Protein AF-V9L2Z4-F1 (afdb_monomer)

Mean predicted aligned error: 22.72 Å

Radius of gyration: 44.28 Å; Cα contacts (8 Å, |Δi|>4): 47; chains: 1; bounding box: 104×61×135 Å

Secondary structure (DSSP, 8-state):
--------SHHHHHHHHHHTTT-HHHHHHHHHHHHHHHHHHHHHHHHHHHHHTTS-----HHHHHHHHHHHHHHHH-SSPPPHHHHHHHHHHHHHHHHHHIIIIIHHHHHHHHHTT-S---------------------------HHHHHHHHHHHHHHHHHHHHHHHHHHHHHHHHHHHHHHHHHHHHHHHHHHHHHHHHHHHHHHHHHHHHHHHHHHHHHHHHHHHHHHHHHHHHHHHHHHTT-----------------------------PPPP-

InterPro domains:
  IPR039719 F-box only protein 28 [PTHR13252] (17-265)

pLDDT: mean 72.34, std 22.62, range [30.89, 97.0]

Foldseek 3Di:
DDDDDDPPPPPVVVVVPVCVPPDPQVVQLVVLVVVLVVLVVVLCVLPVVCVVVVLDDDDLVVLVVLSVVLVVCSVVDSHDDHSCVSCVSNVVSSVVSSVCCVPPPVVVSVCVVPVPPPDDDDDDDDDDDDDDDDDDDDDDDDDDDVVVVVVVVVVVVVVVVVVVVVVVVVVVVVVVVVVVVVVVVVVVVVVVVVVVVVVVVVVVVVVVVVVVVVVVVVVVVVVVVVVVVVVVVVVVVVVVVVVVVDPDDDDDDDDDDDDDDDDDDDDDDDDDDDDDDDD

Solvent-accessible surface area (backbone atoms only — not comparable to full-atom values): 17592 Å² total; per-residue (Å²): 139,80,91,81,80,82,85,69,74,68,67,59,61,68,59,52,74,76,52,77,87,76,46,81,47,58,57,54,52,50,54,42,50,53,51,51,52,51,52,52,51,53,52,46,65,67,46,44,67,37,40,78,67,70,71,48,88,85,74,65,60,70,47,53,55,42,51,52,50,47,53,50,49,60,74,73,40,86,67,71,71,64,52,63,74,72,42,43,63,53,51,49,48,45,50,52,50,50,50,48,38,61,69,61,47,48,56,55,54,54,48,64,68,71,66,75,82,83,86,91,80,81,88,87,86,90,82,90,82,89,81,86,86,85,89,80,93,72,92,75,83,88,79,88,62,67,66,64,56,52,52,51,51,51,54,52,48,52,52,53,50,51,55,51,52,56,48,52,52,50,52,52,52,53,51,50,52,53,49,52,52,52,52,49,53,50,52,56,48,53,52,51,51,53,52,50,53,49,52,51,52,53,51,51,53,52,48,54,52,52,51,53,52,50,52,52,50,50,51,54,47,52,54,51,52,49,52,52,50,53,52,51,52,52,51,51,54,51,53,54,59,53,56,80,71,61,88,77,84,82,90,82,88,82,88,87,82,87,84,89,84,82,95,74,88,86,81,88,79,92,80,82,85,78,88,77,83,79,132

Sequence (279 aa):
GGAIEFSTKGVISSCSRESERRNPSLARHADILAAVETRLSLLNMTFMKYVDTNLCCFIPGKVIDEIYRVLRYVNSTRAPQRAHEVLQELRDISSMAMEYFDEKIVPILKKKLTGSDVSGRLLGTPPVPGPSTTLTAVQLFSKQTPARHELCKLQQQVKTQGLNVTTVRRELADFRVKFQEQQKQLQDQDQKILEQNQIIGEQNARLGELERKLSEHTLKHQQSQQKLKDLQELLERVIETEEDGQGASGSMAKRKKPPEEASALTDSPVCTKRLRSRK

Organism: Callorhinchus milii (NCBI:txid7868)

Structure (mmCIF, N/CA/C/O backbone):
data_AF-V9L2Z4-F1
#
_entry.id   AF-V9L2Z4-F1
#
loop_
_atom_site.group_PDB
_atom_site.id
_atom_site.type_symbol
_atom_site.label_atom_id
_atom_site.label_alt_id
_atom_site.label_comp_id
_atom_site.label_asym_id
_atom_site.label_entity_id
_atom_site.label_seq_id
_atom_site.pdbx_PDB_ins_code
_atom_site.Cartn_x
_atom_site.Cartn_y
_atom_site.Cartn_z
_atom_site.occupancy
_atom_site.B_iso_or_equiv
_atom_site.auth_seq_id
_atom_site.auth_comp_id
_atom_site.auth_asym_id
_atom_site.auth_atom_id
_atom_site.pdbx_PDB_model_num
ATOM 1 N N . GLY A 1 1 ? 15.483 -30.863 10.948 1.00 33.50 1 GLY A N 1
ATOM 2 C CA . GLY A 1 1 ? 14.842 -30.503 9.668 1.00 33.50 1 GLY A CA 1
ATOM 3 C C . GLY A 1 1 ? 13.622 -29.664 9.971 1.00 33.50 1 GLY A C 1
ATOM 4 O O . GLY A 1 1 ? 12.979 -29.938 10.967 1.00 33.50 1 GLY A O 1
ATOM 5 N N . GLY A 1 2 ? 13.283 -28.616 9.240 1.00 34.09 2 GLY A N 1
ATOM 6 C CA . GLY A 1 2 ? 13.896 -28.005 8.068 1.00 34.09 2 GLY A CA 1
ATOM 7 C C . GLY A 1 2 ? 13.433 -26.547 8.023 1.00 34.09 2 GLY A C 1
ATOM 8 O O . GLY A 1 2 ? 12.336 -26.229 8.477 1.00 34.09 2 GLY A O 1
ATOM 9 N N . ALA A 1 3 ? 14.319 -25.677 7.554 1.00 38.69 3 ALA A N 1
ATOM 10 C CA . ALA A 1 3 ? 14.098 -24.251 7.403 1.00 38.69 3 ALA A CA 1
ATOM 11 C C . ALA A 1 3 ? 13.133 -23.958 6.248 1.00 38.69 3 ALA A C 1
ATOM 13 O O . ALA A 1 3 ? 13.253 -24.555 5.181 1.00 38.69 3 ALA A O 1
ATOM 14 N N . ILE A 1 4 ? 12.241 -22.988 6.450 1.00 38.31 4 ILE A N 1
ATOM 15 C CA . ILE A 1 4 ? 11.610 -22.222 5.371 1.00 38.31 4 ILE A CA 1
ATOM 16 C C . ILE A 1 4 ? 11.614 -20.755 5.820 1.00 38.31 4 ILE A C 1
ATOM 18 O O . ILE A 1 4 ? 10.604 -20.202 6.245 1.00 38.31 4 ILE A O 1
ATOM 22 N N . GLU A 1 5 ? 12.798 -20.136 5.798 1.00 36.00 5 GLU A N 1
ATOM 23 C CA . GLU A 1 5 ? 12.916 -18.678 5.787 1.00 36.00 5 GLU A CA 1
ATOM 24 C C . GLU A 1 5 ? 12.516 -18.196 4.391 1.00 36.00 5 GLU A C 1
ATOM 26 O O . GLU A 1 5 ? 13.196 -18.458 3.397 1.00 36.00 5 GLU A O 1
ATOM 31 N N . PHE A 1 6 ? 11.379 -17.507 4.310 1.00 37.88 6 PHE A N 1
ATOM 32 C CA . PHE A 1 6 ? 10.947 -16.841 3.092 1.00 37.88 6 PHE A CA 1
ATOM 33 C C . PHE A 1 6 ? 11.888 -15.671 2.784 1.00 37.88 6 PHE A C 1
ATOM 35 O O . PHE A 1 6 ? 11.887 -14.623 3.430 1.00 37.88 6 PHE A O 1
ATOM 42 N N . SER A 1 7 ? 12.703 -15.888 1.758 1.00 39.41 7 SER A N 1
ATOM 43 C CA . SER A 1 7 ? 13.544 -14.903 1.099 1.00 39.41 7 SER A CA 1
ATOM 44 C C . SER A 1 7 ? 12.676 -13.887 0.342 1.00 39.41 7 SER A C 1
ATOM 46 O O . SER A 1 7 ? 12.351 -14.072 -0.825 1.00 39.41 7 SER A O 1
ATOM 48 N N . THR A 1 8 ? 12.279 -12.801 1.007 1.00 45.03 8 THR A N 1
ATOM 49 C CA . THR A 1 8 ? 11.689 -11.603 0.364 1.00 45.03 8 THR A CA 1
ATOM 50 C C . THR A 1 8 ? 12.546 -10.347 0.534 1.00 45.03 8 THR A C 1
ATOM 52 O O . THR A 1 8 ? 12.266 -9.314 -0.069 1.00 45.03 8 THR A O 1
ATOM 55 N N . LYS A 1 9 ? 13.663 -10.429 1.270 1.00 44.97 9 LYS A N 1
ATOM 56 C CA . LYS A 1 9 ? 14.590 -9.300 1.480 1.00 44.97 9 LYS A CA 1
ATOM 57 C C . LYS A 1 9 ? 15.569 -9.057 0.316 1.00 44.97 9 LYS A C 1
ATOM 59 O O . LYS A 1 9 ? 16.215 -8.015 0.280 1.00 44.97 9 LYS A O 1
ATOM 64 N N . GLY A 1 10 ? 15.670 -9.978 -0.648 1.00 34.94 10 GLY A N 1
ATOM 65 C CA . GLY A 1 10 ? 16.672 -9.915 -1.726 1.00 34.94 10 GLY A CA 1
ATOM 66 C C . GLY A 1 10 ? 16.284 -9.110 -2.974 1.00 34.94 10 GLY A C 1
ATOM 67 O O . GLY A 1 10 ? 17.167 -8.609 -3.667 1.00 34.94 10 GLY A O 1
ATOM 68 N N . VAL A 1 11 ? 14.988 -8.950 -3.264 1.00 40.94 11 VAL A N 1
ATOM 69 C CA . VAL A 1 11 ? 14.531 -8.387 -4.556 1.00 40.94 11 VAL A CA 1
ATOM 70 C C . VAL A 1 11 ? 14.285 -6.873 -4.492 1.00 40.94 11 VAL A C 1
ATOM 72 O O . VAL A 1 11 ? 14.418 -6.178 -5.493 1.00 40.94 11 VAL A O 1
ATOM 75 N N . ILE A 1 12 ? 14.023 -6.316 -3.305 1.00 46.34 12 ILE A N 1
ATOM 76 C CA . ILE A 1 12 ? 13.847 -4.861 -3.141 1.00 46.34 12 ILE A CA 1
ATOM 77 C C . ILE A 1 12 ? 15.211 -4.147 -3.098 1.00 46.34 12 ILE A C 1
ATOM 79 O O . ILE A 1 12 ? 15.369 -3.067 -3.660 1.00 46.34 12 ILE A O 1
ATOM 83 N N . SER A 1 13 ? 16.242 -4.779 -2.524 1.00 43.25 13 SER A N 1
ATOM 84 C CA . SER A 1 13 ? 17.575 -4.171 -2.386 1.00 43.25 13 SER A CA 1
ATOM 85 C C . SER A 1 13 ? 18.312 -3.984 -3.723 1.00 43.25 13 SER A C 1
ATOM 87 O O . SER A 1 13 ? 19.057 -3.017 -3.888 1.00 43.25 13 SER A O 1
ATOM 89 N N . SER A 1 14 ? 18.071 -4.859 -4.702 1.00 34.91 14 SER A N 1
ATOM 90 C CA . SER A 1 14 ? 18.705 -4.793 -6.026 1.00 34.91 14 SER A CA 1
ATOM 91 C C . SER A 1 14 ? 18.022 -3.794 -6.972 1.00 34.91 14 SER A C 1
ATOM 93 O O . SER A 1 14 ? 18.687 -3.246 -7.846 1.00 34.91 14 SER A O 1
ATOM 95 N N . CYS A 1 15 ? 16.744 -3.461 -6.749 1.00 36.62 15 CYS A N 1
ATOM 96 C CA . CYS A 1 15 ? 16.048 -2.421 -7.515 1.00 36.62 15 CYS A CA 1
ATOM 97 C C . CYS A 1 15 ? 16.211 -1.008 -6.911 1.00 36.62 15 CYS A C 1
ATOM 99 O O . CYS A 1 15 ? 16.067 -0.011 -7.620 1.00 36.62 15 CYS A O 1
ATOM 101 N N . SER A 1 16 ? 16.557 -0.896 -5.620 1.00 45.66 16 SER A N 1
ATOM 102 C CA . SER A 1 16 ? 16.774 0.400 -4.956 1.00 45.66 16 SER A CA 1
ATOM 103 C C . SER A 1 16 ? 18.085 1.087 -5.351 1.00 45.66 16 SER A C 1
ATOM 105 O O . SER A 1 16 ? 18.093 2.306 -5.498 1.00 45.66 16 SER A O 1
ATOM 107 N N . ARG A 1 17 ? 19.173 0.342 -5.593 1.00 47.25 17 ARG A N 1
ATOM 108 C CA . ARG A 1 17 ? 20.507 0.937 -5.825 1.00 47.25 17 ARG A CA 1
ATOM 109 C C . ARG A 1 17 ? 20.709 1.625 -7.180 1.00 47.25 17 ARG A C 1
ATOM 111 O O . ARG A 1 17 ? 21.585 2.478 -7.276 1.00 47.25 17 ARG A O 1
ATOM 118 N N . GLU A 1 18 ? 19.899 1.318 -8.193 1.00 32.97 18 GLU A N 1
ATOM 119 C CA . GLU A 1 18 ? 20.034 1.933 -9.529 1.00 32.97 18 GLU A CA 1
ATOM 120 C C . GLU A 1 18 ? 19.109 3.156 -9.721 1.00 32.97 18 GLU A C 1
ATOM 122 O O . GLU A 1 18 ? 19.334 4.009 -10.579 1.00 32.97 18 GLU A O 1
ATOM 127 N N . SER A 1 19 ? 18.071 3.293 -8.887 1.00 45.16 19 SER A N 1
ATOM 128 C CA . SER A 1 19 ? 17.076 4.375 -8.991 1.00 45.16 19 SER A CA 1
ATOM 129 C C . SER A 1 19 ? 17.492 5.689 -8.304 1.00 45.16 19 SER A C 1
ATOM 131 O O . SER A 1 19 ? 16.960 6.760 -8.615 1.00 45.16 19 SER A O 1
ATOM 133 N N . GLU A 1 20 ? 18.490 5.631 -7.417 1.00 41.94 20 GLU A N 1
ATOM 134 C CA . GLU A 1 20 ? 18.827 6.691 -6.453 1.00 41.94 20 GLU A CA 1
ATOM 135 C C . GLU A 1 20 ? 19.495 7.931 -7.075 1.00 41.94 20 GLU A C 1
ATOM 137 O O . GLU A 1 20 ? 19.543 8.997 -6.467 1.00 41.94 20 GLU A O 1
ATOM 142 N N . ARG A 1 21 ? 19.941 7.852 -8.335 1.00 48.09 21 ARG A N 1
ATOM 143 C CA . ARG A 1 21 ? 20.563 8.991 -9.037 1.00 48.09 21 ARG A CA 1
ATOM 144 C C . ARG A 1 21 ? 19.612 9.789 -9.927 1.00 48.09 21 ARG A C 1
ATOM 146 O O . ARG A 1 21 ? 20.034 10.810 -10.462 1.00 48.09 21 ARG A O 1
ATOM 153 N N . ARG A 1 22 ? 18.363 9.348 -10.138 1.00 50.09 22 ARG A N 1
ATOM 154 C CA . ARG A 1 22 ? 17.530 9.910 -11.221 1.00 50.09 22 ARG A CA 1
ATOM 155 C C . ARG A 1 22 ? 16.194 10.533 -10.832 1.00 50.09 22 ARG A C 1
ATOM 157 O O . ARG A 1 22 ? 15.627 11.184 -11.697 1.00 50.09 22 ARG A O 1
ATOM 164 N N . ASN A 1 23 ? 15.697 10.434 -9.593 1.00 51.44 23 ASN A N 1
ATOM 165 C CA . ASN A 1 23 ? 14.397 11.039 -9.250 1.00 51.44 23 ASN A CA 1
ATOM 166 C C . ASN A 1 23 ? 14.289 11.522 -7.787 1.00 51.44 23 ASN A C 1
ATOM 168 O O . ASN A 1 23 ? 13.834 10.770 -6.922 1.00 51.44 23 ASN A O 1
ATOM 172 N N . PRO A 1 24 ? 14.596 12.803 -7.491 1.00 61.97 24 PRO A N 1
ATOM 173 C CA . PRO A 1 24 ? 14.496 13.355 -6.134 1.00 61.97 24 PRO A CA 1
ATOM 174 C C . PRO A 1 24 ? 13.056 13.397 -5.598 1.00 61.97 24 PRO A C 1
ATOM 176 O O . PRO A 1 24 ? 12.845 13.544 -4.397 1.00 61.97 24 PRO A O 1
ATOM 179 N N . SER A 1 25 ? 12.045 13.287 -6.465 1.00 62.53 25 SER A N 1
ATOM 180 C CA . SER A 1 25 ? 10.644 13.187 -6.056 1.00 62.53 25 SER A CA 1
ATOM 181 C C . SER A 1 25 ? 10.328 11.838 -5.413 1.00 62.53 25 SER A C 1
ATOM 183 O O . SER A 1 25 ? 9.668 11.829 -4.380 1.00 62.53 25 SER A O 1
ATOM 185 N N . LEU A 1 26 ? 10.807 10.719 -5.964 1.00 71.75 26 LEU A N 1
ATOM 186 C CA . LEU A 1 26 ? 10.490 9.370 -5.473 1.00 71.75 26 LEU A CA 1
ATOM 187 C C . LEU A 1 26 ? 11.116 9.085 -4.106 1.00 71.75 26 LEU A C 1
ATOM 189 O O . LEU A 1 26 ? 10.435 8.534 -3.245 1.00 71.75 26 LEU A O 1
ATOM 193 N N . ALA A 1 27 ? 12.347 9.549 -3.873 1.00 74.31 27 ALA A N 1
ATOM 194 C CA . ALA A 1 27 ? 13.001 9.452 -2.565 1.00 74.31 27 ALA A CA 1
ATOM 195 C C . ALA A 1 27 ? 12.144 10.083 -1.450 1.00 74.31 27 ALA A C 1
ATOM 197 O O . ALA A 1 27 ? 11.909 9.468 -0.417 1.00 74.31 27 ALA A O 1
ATOM 198 N N . ARG A 1 28 ? 11.538 11.253 -1.711 1.00 77.88 28 ARG A N 1
ATOM 199 C CA . ARG A 1 28 ? 10.644 11.911 -0.742 1.00 77.88 28 ARG A CA 1
ATOM 200 C C . ARG A 1 28 ? 9.356 11.136 -0.471 1.00 77.88 28 ARG A C 1
ATOM 202 O O . ARG A 1 28 ? 8.853 11.183 0.645 1.00 77.88 28 ARG A O 1
ATOM 209 N N . HIS A 1 29 ? 8.802 10.447 -1.471 1.00 82.31 29 HIS A N 1
ATOM 210 C CA . HIS A 1 29 ? 7.629 9.593 -1.247 1.00 82.31 29 HIS A CA 1
ATOM 211 C C . HIS A 1 29 ? 8.002 8.397 -0.371 1.00 82.31 29 HIS A C 1
ATOM 213 O O . HIS A 1 29 ? 7.254 8.066 0.545 1.00 82.31 29 HIS A O 1
ATOM 219 N N . ALA A 1 30 ? 9.166 7.790 -0.624 1.00 83.25 30 ALA A N 1
ATOM 220 C CA . ALA A 1 30 ? 9.675 6.683 0.175 1.00 83.25 30 ALA A CA 1
ATOM 221 C C . ALA A 1 30 ? 9.898 7.098 1.639 1.00 83.25 30 ALA A C 1
ATOM 223 O O . ALA A 1 30 ? 9.425 6.401 2.532 1.00 83.25 30 ALA A O 1
ATOM 224 N N . ASP A 1 31 ? 10.496 8.266 1.891 1.00 86.06 31 ASP A N 1
ATOM 225 C CA . ASP A 1 31 ? 10.698 8.785 3.252 1.00 86.06 31 ASP A CA 1
ATOM 226 C C . ASP A 1 31 ? 9.373 9.000 4.003 1.00 86.06 31 ASP A C 1
ATOM 228 O O . ASP A 1 31 ? 9.250 8.668 5.185 1.00 86.06 31 ASP A O 1
ATOM 232 N N . ILE A 1 32 ? 8.358 9.547 3.320 1.00 86.69 32 ILE A N 1
ATOM 233 C CA . ILE A 1 32 ? 7.032 9.770 3.912 1.00 86.69 32 ILE A CA 1
ATOM 234 C C . ILE A 1 32 ? 6.373 8.433 4.257 1.00 86.69 32 ILE A C 1
ATOM 236 O O . ILE A 1 32 ? 5.865 8.273 5.366 1.00 86.69 32 ILE A O 1
ATOM 240 N N . LEU A 1 33 ? 6.398 7.468 3.334 1.00 89.62 33 LEU A N 1
ATOM 241 C CA . LEU A 1 33 ? 5.803 6.149 3.548 1.00 89.62 33 LEU A CA 1
ATOM 242 C C . LEU A 1 33 ? 6.522 5.370 4.657 1.00 89.62 33 LEU A C 1
ATOM 244 O O . LEU A 1 33 ? 5.852 4.820 5.526 1.00 89.62 33 LEU A O 1
ATOM 248 N N . ALA A 1 34 ? 7.855 5.407 4.701 1.00 88.94 34 ALA A N 1
ATOM 249 C CA . ALA A 1 34 ? 8.643 4.785 5.765 1.00 88.94 34 ALA A CA 1
ATOM 250 C C . ALA A 1 34 ? 8.323 5.386 7.147 1.00 88.94 34 ALA A C 1
ATOM 252 O O . ALA A 1 34 ? 8.227 4.681 8.157 1.00 88.94 34 ALA A O 1
ATOM 253 N N . ALA A 1 35 ? 8.095 6.700 7.212 1.00 88.38 35 ALA A N 1
ATOM 254 C CA . ALA A 1 35 ? 7.686 7.354 8.447 1.00 88.38 35 ALA A CA 1
ATOM 255 C C . ALA A 1 35 ? 6.250 6.979 8.870 1.00 88.38 35 ALA A C 1
ATOM 257 O O . ALA A 1 35 ? 6.008 6.791 10.066 1.00 88.38 35 ALA A O 1
ATOM 258 N N . VAL A 1 36 ? 5.313 6.825 7.924 1.00 91.12 36 VAL A N 1
ATOM 259 C CA . VAL A 1 36 ? 3.956 6.305 8.197 1.00 91.12 36 VAL A CA 1
ATOM 260 C C . VAL A 1 36 ? 4.020 4.864 8.710 1.00 91.12 36 VAL A C 1
ATOM 262 O O . VAL A 1 36 ? 3.396 4.551 9.722 1.00 91.12 36 VAL A O 1
ATOM 265 N N . GLU A 1 37 ? 4.819 4.006 8.077 1.00 92.00 37 GLU A N 1
ATOM 266 C CA . GLU A 1 37 ? 5.036 2.617 8.499 1.00 92.00 37 GLU A CA 1
ATOM 267 C C . GLU A 1 37 ? 5.593 2.537 9.927 1.00 92.00 37 GLU A C 1
ATOM 269 O O . GLU A 1 37 ? 5.110 1.760 10.754 1.00 92.00 37 GLU A O 1
ATOM 274 N N . THR A 1 38 ? 6.549 3.409 10.261 1.00 92.31 38 THR A N 1
ATOM 275 C CA . THR A 1 38 ? 7.105 3.509 11.617 1.00 92.31 38 THR A CA 1
ATOM 276 C C . THR A 1 38 ? 6.028 3.899 12.637 1.00 92.31 38 THR A C 1
ATOM 278 O O . THR A 1 38 ? 5.975 3.333 13.728 1.00 92.31 38 THR A O 1
ATOM 281 N N . ARG A 1 39 ? 5.142 4.855 12.309 1.00 92.25 39 ARG A N 1
ATOM 282 C CA . ARG A 1 39 ? 4.026 5.254 13.193 1.00 92.25 39 ARG A CA 1
ATOM 283 C C . ARG A 1 39 ? 3.030 4.116 13.398 1.00 92.25 39 ARG A C 1
ATOM 285 O O . ARG A 1 39 ? 2.656 3.846 14.536 1.00 92.25 39 ARG A O 1
ATOM 292 N N . LEU A 1 40 ? 2.647 3.432 12.322 1.00 91.75 40 LEU A N 1
ATOM 293 C CA . LEU A 1 40 ? 1.766 2.267 12.383 1.00 91.75 40 LEU A CA 1
ATOM 294 C C . LEU A 1 40 ? 2.362 1.155 13.249 1.00 91.75 40 LEU A C 1
ATOM 296 O O . LEU A 1 40 ? 1.665 0.603 14.096 1.00 91.75 40 LEU A O 1
ATOM 300 N N . SER A 1 41 ? 3.657 0.883 13.094 1.00 92.75 41 SER A N 1
ATOM 301 C CA . SER A 1 41 ? 4.368 -0.131 13.877 1.00 92.75 41 SER A CA 1
ATOM 302 C C . SER A 1 41 ? 4.367 0.190 15.374 1.00 92.75 41 SER A C 1
ATOM 304 O O . SER A 1 41 ? 4.087 -0.690 16.186 1.00 92.75 41 SER A O 1
ATOM 306 N N . LEU A 1 42 ? 4.606 1.452 15.750 1.00 90.62 42 LEU A N 1
ATOM 307 C CA . LEU A 1 42 ? 4.552 1.889 17.151 1.00 90.62 42 LEU A CA 1
ATOM 308 C C . LEU A 1 42 ? 3.153 1.725 17.754 1.00 90.62 42 LEU A C 1
ATOM 310 O O . LEU A 1 42 ? 3.015 1.156 18.831 1.00 90.62 42 LEU A O 1
ATOM 314 N N . LEU A 1 43 ? 2.109 2.162 17.046 1.00 89.81 43 LEU A N 1
ATOM 315 C CA . LEU A 1 43 ? 0.725 2.011 17.510 1.00 89.81 43 LEU A CA 1
ATOM 316 C C . LEU A 1 43 ? 0.331 0.536 17.638 1.00 89.81 43 LEU A C 1
ATOM 318 O O . LEU A 1 43 ? -0.342 0.153 18.594 1.00 89.81 43 LEU A O 1
ATOM 322 N N . ASN A 1 44 ? 0.795 -0.301 16.708 1.00 89.69 44 ASN A N 1
ATOM 323 C CA . ASN A 1 44 ? 0.580 -1.739 16.758 1.00 89.69 44 ASN A CA 1
ATOM 324 C C . ASN A 1 44 ? 1.224 -2.347 18.012 1.00 89.69 44 ASN A C 1
ATOM 326 O O . ASN A 1 44 ? 0.569 -3.095 18.731 1.00 89.69 44 ASN A O 1
ATOM 330 N N . MET A 1 45 ? 2.466 -1.969 18.334 1.00 87.38 45 MET A N 1
ATOM 331 C CA . MET A 1 45 ? 3.131 -2.411 19.565 1.00 87.38 45 MET A CA 1
ATOM 332 C C . MET A 1 45 ? 2.380 -1.980 20.833 1.00 87.38 45 MET A C 1
ATOM 334 O O . MET A 1 45 ? 2.281 -2.767 21.775 1.00 87.38 45 MET A O 1
ATOM 338 N N . THR A 1 46 ? 1.830 -0.764 20.861 1.00 86.50 46 THR A N 1
ATOM 339 C CA . THR A 1 46 ? 1.108 -0.236 22.029 1.00 86.50 46 THR A CA 1
ATOM 340 C C . THR A 1 46 ? -0.231 -0.942 22.249 1.00 86.50 46 THR A C 1
ATOM 342 O O . THR A 1 46 ? -0.540 -1.349 23.371 1.00 86.50 46 THR A O 1
ATOM 345 N N . PHE A 1 47 ? -1.030 -1.121 21.193 1.00 86.75 47 PHE A N 1
ATOM 346 C CA . PHE A 1 47 ? -2.399 -1.624 21.334 1.00 86.75 47 PHE A CA 1
ATOM 347 C C . PHE A 1 47 ? -2.506 -3.151 21.256 1.00 86.75 47 PHE A C 1
ATOM 349 O O . PHE A 1 47 ? -3.294 -3.726 22.011 1.00 86.75 47 PHE A O 1
ATOM 356 N N . MET A 1 48 ? -1.715 -3.828 20.410 1.00 85.69 48 MET A N 1
ATOM 357 C CA . MET A 1 48 ? -1.894 -5.271 20.161 1.00 85.69 48 MET A CA 1
ATOM 358 C C . MET A 1 48 ? -1.724 -6.117 21.415 1.00 85.69 48 MET A C 1
ATOM 360 O O . MET A 1 48 ? -2.504 -7.035 21.631 1.00 85.69 48 MET A O 1
ATOM 364 N N . LYS A 1 49 ? -0.829 -5.728 22.332 1.00 84.81 49 LYS A N 1
ATOM 365 C CA . LYS A 1 49 ? -0.682 -6.400 23.633 1.00 84.81 49 LYS A CA 1
ATOM 366 C C . LYS A 1 49 ? -2.013 -6.544 24.388 1.00 84.81 49 LYS A C 1
ATOM 368 O O . LYS A 1 49 ? -2.248 -7.557 25.045 1.00 84.81 49 LYS A O 1
ATOM 373 N N . TYR A 1 50 ? -2.880 -5.534 24.324 1.00 82.75 50 TYR A N 1
ATOM 374 C CA . TYR A 1 50 ? -4.164 -5.528 25.029 1.00 82.75 50 TYR A CA 1
ATOM 375 C C . TYR A 1 50 ? -5.301 -6.131 24.199 1.00 82.75 50 TYR A C 1
ATOM 377 O O . TYR A 1 50 ? -6.238 -6.683 24.780 1.00 82.75 50 TYR A O 1
ATOM 385 N N . VAL A 1 51 ? -5.200 -6.063 22.870 1.00 84.19 51 VAL A N 1
ATOM 386 C CA . VAL A 1 51 ? -6.125 -6.725 21.940 1.00 84.19 51 VAL A CA 1
ATOM 387 C C . VAL A 1 51 ? -5.958 -8.245 22.016 1.00 84.19 51 VAL A C 1
ATOM 389 O O . VAL A 1 51 ? -6.944 -8.945 22.224 1.00 84.19 51 VAL A O 1
ATOM 392 N N . ASP A 1 52 ? -4.722 -8.749 21.965 1.00 83.25 52 ASP A N 1
ATOM 393 C CA . ASP A 1 52 ? -4.405 -10.183 22.042 1.00 83.25 52 ASP A CA 1
ATOM 394 C C . ASP A 1 52 ? -4.814 -10.786 23.394 1.00 83.25 52 ASP A C 1
ATOM 396 O O . ASP A 1 52 ? -5.300 -11.913 23.480 1.00 83.25 52 ASP A O 1
ATOM 400 N N . THR A 1 53 ? -4.697 -9.995 24.466 1.00 82.31 53 THR A N 1
ATOM 401 C CA . THR A 1 53 ? -5.153 -10.378 25.814 1.00 82.31 53 THR A CA 1
ATOM 402 C C . THR A 1 53 ? -6.682 -10.230 25.978 1.00 82.31 53 THR A C 1
ATOM 404 O O . THR A 1 53 ? -7.211 -10.458 27.062 1.00 82.31 53 THR A O 1
ATOM 407 N N . ASN A 1 54 ? -7.421 -9.860 24.920 1.00 78.69 54 ASN A N 1
ATOM 408 C CA . ASN A 1 54 ? -8.873 -9.610 24.911 1.00 78.69 54 ASN A CA 1
ATOM 409 C C . ASN A 1 54 ? -9.351 -8.599 25.973 1.00 78.69 54 ASN A C 1
ATOM 411 O O . ASN A 1 54 ? -10.483 -8.664 26.452 1.00 78.69 54 ASN A O 1
ATOM 415 N N . LEU A 1 55 ? -8.494 -7.646 26.351 1.00 78.75 55 LEU A N 1
ATOM 416 C CA . LEU A 1 55 ? -8.813 -6.643 27.369 1.00 78.75 55 LEU A CA 1
ATOM 417 C C . LEU A 1 55 ? -9.542 -5.437 26.768 1.00 78.75 55 LEU A C 1
ATOM 419 O O . LEU A 1 55 ? -10.450 -4.895 27.397 1.00 78.75 55 LEU A O 1
ATOM 423 N N . CYS A 1 56 ? -9.171 -5.013 25.556 1.00 77.06 56 CYS A N 1
ATOM 424 C CA . CYS A 1 56 ? -9.845 -3.921 24.855 1.00 77.06 56 CYS A CA 1
ATOM 425 C C . CYS A 1 56 ? -9.594 -3.935 23.343 1.00 77.06 56 CYS A C 1
ATOM 427 O O . CYS A 1 56 ? -8.515 -4.314 22.893 1.00 77.06 56 CYS A O 1
ATOM 429 N N . CYS A 1 57 ? -10.545 -3.402 22.573 1.00 77.00 57 CYS A N 1
ATOM 430 C CA . CYS A 1 57 ? -10.365 -3.036 21.169 1.00 77.00 57 CYS A CA 1
ATOM 431 C C . CYS A 1 57 ? -10.339 -1.504 21.030 1.00 77.00 57 CYS A C 1
ATOM 433 O O . CYS A 1 57 ? -11.362 -0.855 20.822 1.00 77.00 57 CYS A O 1
ATOM 435 N N . PHE A 1 58 ? -9.160 -0.898 21.192 1.00 81.44 58 PHE A N 1
ATOM 436 C CA . PHE A 1 58 ? -8.997 0.542 20.995 1.00 81.44 58 PHE A CA 1
ATOM 437 C C . PHE A 1 58 ? -8.590 0.836 19.550 1.00 81.44 58 PHE A C 1
ATOM 439 O O . PHE A 1 58 ? -7.517 0.431 19.108 1.00 81.44 58 PHE A O 1
ATOM 446 N N . ILE A 1 59 ? -9.455 1.541 18.816 1.00 83.38 59 ILE A N 1
ATOM 447 C CA . ILE A 1 59 ? -9.205 1.947 17.430 1.00 83.38 59 ILE A CA 1
ATOM 448 C C . ILE A 1 59 ? -9.185 3.478 17.380 1.00 83.38 59 ILE A C 1
ATOM 450 O O . ILE A 1 59 ? -10.247 4.103 17.471 1.00 83.38 59 ILE A O 1
ATOM 454 N N . PRO A 1 60 ? -8.010 4.115 17.230 1.00 86.06 60 PRO A N 1
ATOM 455 C CA . PRO A 1 60 ? -7.929 5.564 17.126 1.00 86.06 60 PRO A CA 1
ATOM 456 C C . PRO A 1 60 ? -8.381 6.018 15.731 1.00 86.06 60 PRO A C 1
ATOM 458 O O . PRO A 1 60 ? -7.572 6.205 14.824 1.00 86.06 60 PRO A O 1
ATOM 461 N N . GLY A 1 61 ? -9.693 6.212 15.559 1.00 89.94 61 GLY A N 1
ATOM 462 C CA . GLY A 1 61 ? -10.296 6.592 14.273 1.00 89.94 61 GLY A CA 1
ATOM 463 C C . GLY A 1 61 ? -9.662 7.840 13.649 1.00 89.94 61 GLY A C 1
ATOM 464 O O . GLY A 1 61 ? -9.370 7.846 12.461 1.00 89.94 61 GLY A O 1
ATOM 465 N N . LYS A 1 62 ? -9.319 8.847 14.466 1.00 91.31 62 LYS A N 1
ATOM 466 C CA . LYS A 1 62 ? -8.633 10.065 13.998 1.00 91.31 62 LYS A CA 1
ATOM 467 C C . LYS A 1 62 ? -7.249 9.808 13.410 1.00 91.31 62 LYS A C 1
ATOM 469 O O . LYS A 1 62 ? -6.887 10.439 12.425 1.00 91.31 62 LYS A O 1
ATOM 474 N N . VAL A 1 63 ? -6.497 8.866 13.979 1.00 92.25 63 VAL A N 1
ATOM 475 C CA . VAL A 1 63 ? -5.188 8.473 13.442 1.00 92.25 63 VAL A CA 1
ATOM 476 C C . VAL A 1 63 ? -5.362 7.798 12.083 1.00 92.25 63 VAL A C 1
ATOM 478 O O . VAL A 1 63 ? -4.622 8.089 11.151 1.00 92.25 63 VAL A O 1
ATOM 481 N N . ILE A 1 64 ? -6.369 6.933 11.951 1.00 91.50 64 ILE A N 1
ATOM 482 C CA . ILE A 1 64 ? -6.677 6.238 10.697 1.00 91.50 64 ILE A CA 1
ATOM 483 C C . ILE A 1 64 ? -7.098 7.232 9.608 1.00 91.50 64 ILE A C 1
ATOM 485 O O . ILE A 1 64 ? -6.565 7.174 8.499 1.00 91.50 64 ILE A O 1
ATOM 489 N N . ASP A 1 65 ? -8.000 8.162 9.927 1.00 92.56 65 ASP A N 1
ATOM 490 C CA . ASP A 1 65 ? -8.450 9.214 9.006 1.00 92.56 65 ASP A CA 1
ATOM 491 C C . ASP A 1 65 ? -7.259 10.001 8.441 1.00 92.56 65 ASP A C 1
ATOM 493 O O . ASP A 1 65 ? -7.169 10.254 7.236 1.00 92.56 65 ASP A O 1
ATOM 497 N N . GLU A 1 66 ? -6.305 10.332 9.307 1.00 93.00 66 GLU A N 1
ATOM 498 C CA . GLU A 1 66 ? -5.115 11.083 8.935 1.00 93.00 66 GLU A CA 1
ATOM 499 C C . GLU A 1 66 ? -4.132 10.264 8.092 1.00 93.00 66 GLU A C 1
ATOM 501 O O . GLU A 1 66 ? -3.579 10.775 7.118 1.00 93.00 66 GLU A O 1
ATOM 506 N N . ILE A 1 67 ? -3.954 8.972 8.385 1.00 91.62 67 ILE A N 1
ATOM 507 C CA . ILE A 1 67 ? -3.159 8.071 7.535 1.00 91.62 67 ILE A CA 1
ATOM 508 C C . ILE A 1 67 ? -3.754 8.025 6.128 1.00 91.62 67 ILE A C 1
ATOM 510 O O . ILE A 1 67 ? -3.025 8.188 5.149 1.00 91.62 67 ILE A O 1
ATOM 514 N N . TYR A 1 68 ? -5.074 7.870 6.000 1.00 91.88 68 TYR A N 1
ATOM 515 C CA . TYR A 1 68 ? -5.728 7.889 4.692 1.00 91.88 68 TYR A CA 1
ATOM 516 C C . TYR A 1 68 ? -5.589 9.244 3.990 1.00 91.88 68 TYR A C 1
ATOM 518 O O . TYR A 1 68 ? -5.382 9.276 2.772 1.00 91.88 68 TYR A O 1
ATOM 526 N N . ARG A 1 69 ? -5.639 10.361 4.729 1.00 91.50 69 ARG A N 1
ATOM 527 C CA . ARG A 1 69 ? -5.377 11.704 4.191 1.00 91.50 69 ARG A CA 1
ATOM 528 C C . ARG A 1 69 ? -3.962 11.805 3.616 1.00 91.50 69 ARG A C 1
ATOM 530 O O . ARG A 1 69 ? -3.804 12.251 2.477 1.00 91.50 69 ARG A O 1
ATOM 537 N N . VAL A 1 70 ? -2.954 11.350 4.361 1.00 89.38 70 VAL A N 1
ATOM 538 C CA . VAL A 1 70 ? -1.543 11.353 3.942 1.00 89.38 70 VAL A CA 1
ATOM 539 C C . VAL A 1 70 ? -1.325 10.429 2.744 1.00 89.38 70 VAL A C 1
ATOM 541 O O . VAL A 1 70 ? -0.749 10.859 1.747 1.00 89.38 70 VAL A O 1
ATOM 544 N N . LEU A 1 71 ? -1.839 9.197 2.773 1.00 88.94 71 LEU A N 1
ATOM 545 C CA . LEU A 1 71 ? -1.715 8.250 1.658 1.00 88.94 71 LEU A CA 1
ATOM 546 C C . LEU A 1 71 ? -2.370 8.789 0.380 1.00 88.94 71 LEU A C 1
ATOM 548 O O . LEU A 1 71 ? -1.790 8.704 -0.704 1.00 88.94 71 LEU A O 1
ATOM 552 N N . ARG A 1 72 ? -3.547 9.417 0.495 1.00 88.62 72 ARG A N 1
ATOM 553 C CA . ARG A 1 72 ? -4.211 10.072 -0.640 1.00 88.62 72 ARG A CA 1
ATOM 554 C C . ARG A 1 72 ? -3.397 11.256 -1.167 1.00 88.62 72 ARG A C 1
ATOM 556 O O . ARG A 1 72 ? -3.316 11.429 -2.384 1.00 88.62 72 ARG A O 1
ATOM 563 N N . TYR A 1 73 ? -2.791 12.051 -0.285 1.00 86.81 73 TYR A N 1
ATOM 564 C CA . TYR A 1 73 ? -1.933 13.177 -0.662 1.00 86.81 73 TYR A CA 1
ATOM 565 C C . TYR A 1 73 ? -0.674 12.716 -1.411 1.00 86.81 73 TYR A C 1
ATOM 567 O O . TYR A 1 73 ? -0.367 13.263 -2.472 1.00 86.81 73 TYR A O 1
ATOM 575 N N . VAL A 1 74 ? -0.003 11.672 -0.913 1.00 86.31 74 VAL A N 1
ATOM 576 C CA . VAL A 1 74 ? 1.180 11.052 -1.537 1.00 86.31 74 VAL A CA 1
ATOM 577 C C . VAL A 1 74 ? 0.830 10.449 -2.901 1.00 86.31 74 VAL A C 1
ATOM 579 O O . VAL A 1 74 ? 1.569 10.640 -3.858 1.00 86.31 74 VAL A O 1
ATOM 582 N N . ASN A 1 75 ? -0.326 9.792 -3.034 1.00 85.62 75 ASN A N 1
ATOM 583 C CA . ASN A 1 75 ? -0.758 9.209 -4.308 1.00 85.62 75 ASN A CA 1
ATOM 584 C C . ASN A 1 75 ? -1.194 10.261 -5.351 1.00 85.62 75 ASN A C 1
ATOM 586 O O . ASN A 1 75 ? -1.113 10.024 -6.554 1.00 85.62 75 ASN A O 1
ATOM 590 N N . SER A 1 76 ? -1.670 11.430 -4.908 1.00 84.75 76 SER A N 1
ATOM 591 C CA . SER A 1 76 ? -2.189 12.479 -5.804 1.00 84.75 76 SER A CA 1
ATOM 592 C C . SER A 1 76 ? -1.133 13.514 -6.216 1.00 84.75 76 SER A C 1
ATOM 594 O O . SER A 1 76 ? -1.327 14.226 -7.203 1.00 84.75 76 SER A O 1
ATOM 596 N N . THR A 1 77 ? -0.013 13.612 -5.492 1.00 79.50 77 THR A N 1
ATOM 597 C CA . THR A 1 77 ? 0.970 14.696 -5.642 1.00 79.50 77 THR A CA 1
ATOM 598 C C . THR A 1 77 ? 2.285 14.175 -6.208 1.00 79.50 77 THR A C 1
ATOM 600 O O . THR A 1 77 ? 2.953 13.372 -5.582 1.00 79.50 77 THR A O 1
ATOM 603 N N . ARG A 1 78 ? 2.730 14.686 -7.364 1.00 66.06 78 ARG A N 1
ATOM 604 C CA . ARG A 1 78 ? 3.994 14.242 -7.999 1.00 66.06 78 ARG A CA 1
ATOM 605 C C . ARG A 1 78 ? 5.270 14.776 -7.327 1.00 66.06 78 ARG A C 1
ATOM 607 O O . ARG A 1 78 ? 6.359 14.267 -7.586 1.00 66.06 78 ARG A O 1
ATOM 614 N N . ALA A 1 79 ? 5.154 15.805 -6.490 1.00 64.81 79 ALA A N 1
ATOM 615 C CA . ALA A 1 79 ? 6.255 16.405 -5.739 1.00 64.81 79 ALA A CA 1
ATOM 616 C C . ALA A 1 79 ? 5.770 16.807 -4.333 1.00 64.81 79 ALA A C 1
ATOM 618 O O . ALA A 1 79 ? 5.380 17.956 -4.135 1.00 64.81 79 ALA A O 1
ATOM 619 N N . PRO A 1 80 ? 5.740 15.871 -3.370 1.00 67.88 80 PRO A N 1
ATOM 620 C CA . PRO A 1 80 ? 5.281 16.155 -2.020 1.00 67.88 80 PRO A CA 1
ATOM 621 C C . PRO A 1 80 ? 6.193 17.185 -1.353 1.00 67.88 80 PRO A C 1
ATOM 623 O O . PRO A 1 80 ? 7.412 17.200 -1.584 1.00 67.88 80 PRO A O 1
ATOM 626 N N . GLN A 1 81 ? 5.573 18.041 -0.536 1.00 70.31 81 GLN A N 1
ATOM 627 C CA . GLN A 1 81 ? 6.266 18.965 0.360 1.00 70.31 81 GLN A CA 1
ATOM 628 C C . GLN A 1 81 ? 7.082 18.195 1.408 1.00 70.31 81 GLN A C 1
ATOM 630 O O . GLN A 1 81 ? 7.067 16.960 1.450 1.00 70.31 81 GLN A O 1
ATOM 635 N N . ARG A 1 82 ? 7.871 18.908 2.220 1.00 75.75 82 ARG A N 1
ATOM 636 C CA . ARG A 1 82 ? 8.786 18.263 3.169 1.00 75.75 82 ARG A CA 1
ATOM 637 C C . ARG A 1 82 ? 8.003 17.319 4.091 1.00 75.75 82 ARG A C 1
ATOM 639 O O . ARG A 1 82 ? 6.973 17.693 4.641 1.00 75.75 82 ARG A O 1
ATOM 646 N N . ALA A 1 83 ? 8.528 16.108 4.294 1.00 78.31 83 ALA A N 1
ATOM 647 C CA . ALA A 1 83 ? 7.842 15.038 5.025 1.00 78.31 83 ALA A CA 1
ATOM 648 C C . ALA A 1 83 ? 7.371 15.453 6.429 1.00 78.31 83 ALA A C 1
ATOM 650 O O . ALA A 1 83 ? 6.344 14.979 6.900 1.00 78.31 83 ALA A O 1
ATOM 651 N N . HIS A 1 84 ? 8.100 16.355 7.090 1.00 77.69 84 HIS A N 1
ATOM 652 C CA . HIS A 1 84 ? 7.733 16.833 8.419 1.00 77.69 84 HIS A CA 1
ATOM 653 C C . HIS A 1 84 ? 6.431 17.645 8.429 1.00 77.69 84 HIS A C 1
ATOM 655 O O . HIS A 1 84 ? 5.671 17.487 9.368 1.00 77.69 84 HIS A O 1
ATOM 661 N N . GLU A 1 85 ? 6.136 18.442 7.398 1.00 82.06 85 GLU A N 1
ATOM 662 C CA . GLU A 1 85 ? 4.912 19.260 7.333 1.00 82.06 85 GLU A CA 1
ATOM 663 C C . GLU A 1 85 ? 3.678 18.374 7.149 1.00 82.06 85 GLU A C 1
ATOM 665 O O . GLU A 1 85 ? 2.648 18.567 7.787 1.00 82.06 85 GLU A O 1
ATOM 670 N N . VAL A 1 86 ? 3.803 17.352 6.300 1.00 82.69 86 VAL A N 1
ATOM 671 C CA . VAL A 1 86 ? 2.708 16.429 5.980 1.00 82.69 86 VAL A CA 1
ATOM 672 C C . VAL A 1 86 ? 2.422 15.472 7.139 1.00 82.69 86 VAL A C 1
ATOM 674 O O . VAL A 1 86 ? 1.270 15.107 7.359 1.00 82.69 86 VAL A O 1
ATOM 677 N N . LEU A 1 87 ? 3.462 15.057 7.867 1.00 87.56 87 LEU A N 1
ATOM 678 C CA . LEU A 1 87 ? 3.371 14.053 8.929 1.00 87.56 87 LEU A CA 1
ATOM 679 C C . LEU A 1 87 ? 3.248 14.643 10.335 1.00 87.56 87 LEU A C 1
ATOM 681 O O . LEU A 1 87 ? 3.140 13.863 11.280 1.00 87.56 87 LEU A O 1
ATOM 685 N N . GLN A 1 88 ? 3.300 15.968 10.497 1.00 90.44 88 GLN A N 1
ATOM 686 C CA . GLN A 1 88 ? 3.236 16.607 11.813 1.00 90.44 88 GLN A CA 1
ATOM 687 C C . GLN A 1 88 ? 1.947 16.219 12.542 1.00 90.44 88 GLN A C 1
ATOM 689 O O . GLN A 1 88 ? 2.008 15.601 13.602 1.00 90.44 88 GLN A O 1
ATOM 694 N N . GLU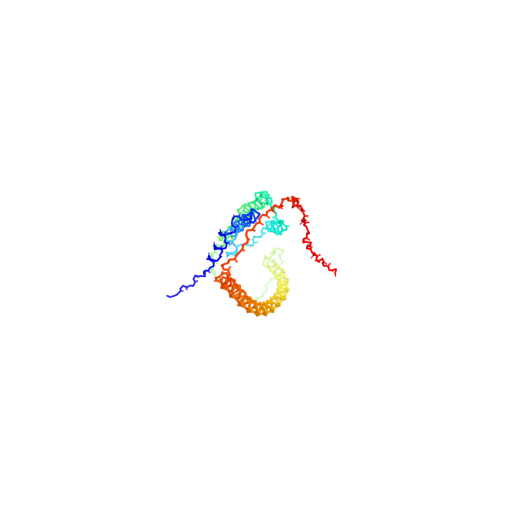 A 1 89 ? 0.802 16.452 11.899 1.00 91.25 89 GLU A N 1
ATOM 695 C CA . GLU A 1 89 ? -0.514 16.118 12.448 1.00 91.25 89 GLU A CA 1
ATOM 696 C C . GLU A 1 89 ? -0.604 14.627 12.796 1.00 91.25 89 GLU A C 1
ATOM 698 O O . GLU A 1 89 ? -0.982 14.274 13.908 1.00 91.25 89 GLU A O 1
ATOM 703 N N . LEU A 1 90 ? -0.150 13.743 11.891 1.00 91.75 90 LEU A N 1
ATOM 704 C CA . LEU A 1 90 ? -0.130 12.296 12.120 1.00 91.75 90 LEU A CA 1
ATOM 705 C C . LEU A 1 90 ? 0.688 11.916 13.362 1.00 91.75 90 LEU A C 1
ATOM 707 O O . LEU A 1 90 ? 0.297 11.016 14.107 1.00 91.75 90 LEU A O 1
ATOM 711 N N . ARG A 1 91 ? 1.833 12.563 13.594 1.00 92.00 91 ARG A N 1
ATOM 712 C CA . ARG A 1 91 ? 2.671 12.304 14.774 1.00 92.00 91 ARG A CA 1
ATOM 713 C C . ARG A 1 91 ? 2.000 12.787 16.051 1.00 92.00 91 ARG A C 1
ATOM 715 O O . ARG A 1 91 ? 2.051 12.059 17.044 1.00 92.00 91 ARG A O 1
ATOM 722 N N . ASP A 1 92 ? 1.374 13.953 16.009 1.00 93.88 92 ASP A N 1
ATOM 723 C CA . ASP A 1 92 ? 0.746 14.569 17.174 1.00 93.88 92 ASP A CA 1
ATOM 724 C C . ASP A 1 92 ? -0.477 13.760 17.605 1.00 93.88 92 ASP A C 1
ATOM 726 O O . ASP A 1 92 ? -0.544 13.301 18.745 1.00 93.88 92 ASP A O 1
ATOM 730 N N . ILE A 1 93 ? -1.381 13.435 16.677 1.00 93.88 93 ILE A N 1
ATOM 731 C CA . ILE A 1 93 ? -2.551 12.604 16.991 1.00 93.88 93 ILE A CA 1
ATOM 732 C C . ILE A 1 93 ? -2.172 11.169 17.377 1.00 93.88 93 ILE A C 1
ATOM 734 O O . ILE A 1 93 ? -2.853 10.573 18.208 1.00 93.88 93 ILE A O 1
ATOM 738 N N . SER A 1 94 ? -1.089 10.605 16.819 1.00 92.94 94 SER A N 1
ATOM 739 C CA . SER A 1 94 ? -0.600 9.278 17.229 1.00 92.94 94 SER A CA 1
ATOM 740 C C . SER A 1 94 ? -0.094 9.310 18.669 1.00 92.94 94 SER A C 1
ATOM 742 O O . SER A 1 94 ? -0.403 8.408 19.443 1.00 92.94 94 SER A O 1
ATOM 744 N N . SER A 1 95 ? 0.652 10.354 19.040 1.00 93.25 95 SER A N 1
ATOM 745 C CA . SER A 1 95 ? 1.147 10.544 20.409 1.00 93.25 95 SER A CA 1
ATOM 746 C C . SER A 1 95 ? -0.006 10.760 21.389 1.00 93.25 95 SER A C 1
ATOM 748 O O . SER A 1 95 ? -0.086 10.045 22.384 1.00 93.25 95 SER A O 1
ATOM 750 N N . MET A 1 96 ? -0.962 11.633 21.051 1.00 93.50 96 MET A N 1
ATOM 751 C CA . MET A 1 96 ? -2.167 11.855 21.860 1.00 93.50 96 MET A CA 1
ATOM 752 C C . MET A 1 96 ? -3.003 10.580 22.027 1.00 93.50 96 MET A C 1
ATOM 754 O O . MET A 1 96 ? -3.547 10.331 23.099 1.00 93.50 96 MET A O 1
ATOM 758 N N . ALA A 1 97 ? -3.111 9.748 20.985 1.00 92.44 97 ALA A N 1
ATOM 759 C CA . ALA A 1 97 ? -3.839 8.484 21.063 1.00 92.44 97 ALA A CA 1
ATOM 760 C C . ALA A 1 97 ? -3.165 7.480 22.010 1.00 92.44 97 ALA A C 1
ATOM 762 O O . ALA A 1 97 ? -3.862 6.783 22.747 1.00 92.44 97 ALA A O 1
ATOM 763 N N . MET A 1 98 ? -1.830 7.406 22.003 1.00 91.69 98 MET A N 1
ATOM 764 C CA . MET A 1 98 ? -1.074 6.555 22.927 1.00 91.69 98 MET A CA 1
ATOM 765 C C . MET A 1 98 ? -1.189 7.054 24.372 1.00 91.69 98 MET A C 1
ATOM 767 O O . MET A 1 98 ? -1.480 6.262 25.262 1.00 91.69 98 MET A O 1
ATOM 771 N N . GLU A 1 99 ? -1.051 8.361 24.599 1.00 92.25 99 GLU A N 1
ATOM 772 C CA . GLU A 1 99 ? -1.195 8.973 25.926 1.00 92.25 99 GLU A CA 1
ATOM 773 C C . GLU A 1 99 ? -2.604 8.767 26.492 1.00 92.25 99 GLU A C 1
ATOM 775 O O . GLU A 1 99 ? -2.769 8.284 27.610 1.00 92.25 99 GLU A O 1
ATOM 780 N N . TYR A 1 1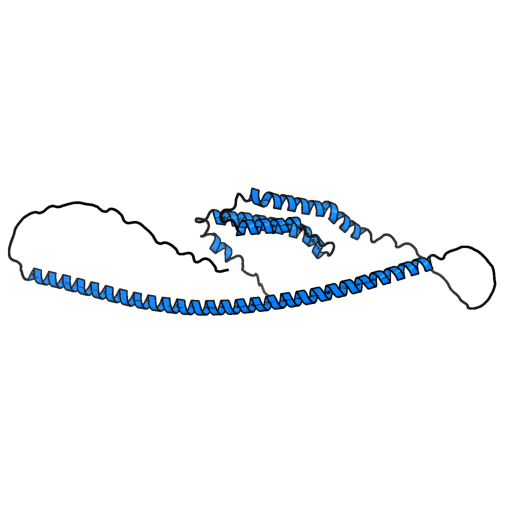00 ? -3.642 9.020 25.689 1.00 90.31 100 TYR A N 1
ATOM 781 C CA . TYR A 1 100 ? -5.025 8.770 26.095 1.00 90.31 100 TYR A CA 1
ATOM 782 C C . TYR A 1 100 ? -5.254 7.302 26.472 1.00 90.31 100 TYR A C 1
ATOM 784 O O . TYR A 1 100 ? -5.947 6.995 27.448 1.00 90.31 100 TYR A O 1
ATOM 792 N N . PHE A 1 101 ? -4.668 6.385 25.705 1.00 88.88 101 PHE A N 1
ATOM 793 C CA . PHE A 1 101 ? -4.760 4.964 25.984 1.00 88.88 101 PHE A CA 1
ATOM 794 C C . PHE A 1 101 ? -4.096 4.606 27.321 1.00 88.88 101 PHE A C 1
ATOM 796 O O . PHE A 1 101 ? -4.735 3.979 28.170 1.00 88.88 101 PHE A O 1
ATOM 803 N N . ASP A 1 102 ? -2.867 5.061 27.551 1.00 87.88 102 ASP A N 1
ATOM 804 C CA . ASP A 1 102 ? -2.116 4.760 28.771 1.00 87.88 102 ASP A CA 1
ATOM 805 C C . ASP A 1 102 ? -2.698 5.437 30.022 1.00 87.88 102 ASP A C 1
ATOM 807 O O . ASP A 1 102 ? -2.716 4.831 31.095 1.00 87.88 102 ASP A O 1
ATOM 811 N N . GLU A 1 103 ? -3.237 6.652 29.906 1.00 89.94 103 GLU A N 1
ATOM 812 C CA . GLU A 1 103 ? -3.783 7.393 31.046 1.00 89.94 103 GLU A CA 1
ATOM 813 C C . GLU A 1 103 ? -5.225 7.030 31.393 1.00 89.94 103 GLU A C 1
ATOM 815 O O . GLU A 1 103 ? -5.608 7.035 32.566 1.00 89.94 103 GLU A O 1
ATOM 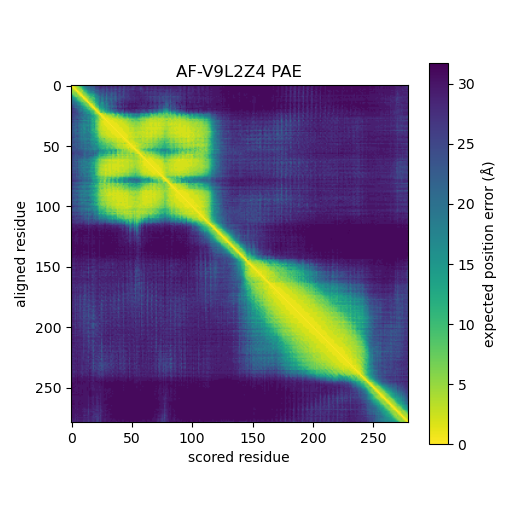820 N N . LYS A 1 104 ? -6.072 6.789 30.388 1.00 85.69 104 LYS A N 1
ATOM 821 C CA . LYS A 1 104 ? -7.517 6.620 30.604 1.00 85.69 104 LYS A CA 1
ATOM 822 C C . LYS A 1 104 ? -7.947 5.172 30.483 1.00 85.69 104 LYS A C 1
ATOM 824 O O . LYS A 1 104 ? -8.800 4.738 31.252 1.00 85.69 104 LYS A O 1
ATOM 829 N N . ILE A 1 105 ? -7.369 4.417 29.553 1.00 86.06 105 ILE A N 1
ATOM 830 C CA . ILE A 1 105 ? -7.838 3.067 29.234 1.00 86.06 105 ILE A CA 1
ATOM 831 C C . ILE A 1 105 ? -7.094 2.020 30.068 1.00 86.06 105 ILE A C 1
ATOM 833 O O . ILE A 1 105 ? -7.733 1.239 30.778 1.00 86.06 105 ILE A O 1
ATOM 837 N N . VAL A 1 106 ? -5.758 2.037 30.077 1.00 85.44 106 VAL A N 1
ATOM 838 C CA . VAL A 1 106 ? -4.935 1.058 30.814 1.00 85.44 106 VAL A CA 1
ATOM 839 C C . VAL A 1 106 ? -5.288 0.966 32.311 1.00 85.44 106 VAL A C 1
ATOM 841 O O . VAL A 1 106 ? -5.378 -0.160 32.817 1.00 85.44 106 VAL A O 1
ATOM 844 N N . PRO A 1 107 ? -5.557 2.062 33.052 1.00 83.94 107 PRO A N 1
ATOM 845 C CA . PRO A 1 107 ? -5.915 1.970 34.470 1.00 83.94 107 PRO A CA 1
ATOM 846 C C . PRO A 1 107 ? -7.269 1.295 34.707 1.00 83.94 107 PRO A C 1
ATOM 848 O O . PRO A 1 107 ? -7.425 0.550 35.677 1.00 83.94 107 PRO A O 1
ATOM 851 N N . ILE A 1 108 ? -8.239 1.499 33.809 1.00 82.12 108 ILE A N 1
ATOM 852 C CA . ILE A 1 108 ? -9.552 0.843 33.877 1.00 82.12 108 ILE A CA 1
ATOM 853 C C . ILE A 1 108 ? -9.390 -0.661 33.642 1.00 82.12 108 ILE A C 1
ATOM 855 O O . ILE A 1 108 ? -9.962 -1.463 34.384 1.00 82.12 108 ILE A O 1
ATOM 859 N N . LEU A 1 109 ? -8.567 -1.047 32.664 1.00 80.38 109 LEU A N 1
ATOM 860 C CA . LEU A 1 109 ? -8.283 -2.450 32.355 1.00 80.38 109 LEU A CA 1
ATOM 861 C C . LEU A 1 109 ? -7.563 -3.157 33.507 1.00 80.38 109 LEU A C 1
ATOM 863 O O . LEU A 1 109 ? -7.967 -4.244 33.913 1.00 80.38 109 LEU A O 1
ATOM 867 N N . LYS A 1 110 ? -6.554 -2.516 34.106 1.00 76.19 110 LYS A N 1
ATOM 868 C CA . LYS A 1 110 ? -5.852 -3.059 35.280 1.00 76.19 110 LYS A CA 1
ATOM 869 C C . LYS A 1 110 ? -6.778 -3.208 36.491 1.00 76.19 110 LYS A C 1
ATOM 871 O O . LYS A 1 110 ? -6.707 -4.218 37.185 1.00 76.19 110 LYS A O 1
ATOM 876 N N . LYS A 1 111 ? -7.692 -2.258 36.718 1.00 72.94 111 LYS A N 1
ATOM 877 C CA . LYS A 1 111 ? -8.680 -2.324 37.810 1.00 72.94 111 LYS A CA 1
ATOM 878 C C . LYS A 1 111 ? -9.718 -3.437 37.615 1.00 72.94 111 LYS A C 1
ATOM 880 O O . LYS A 1 111 ? -10.177 -4.011 38.599 1.00 72.94 111 LYS A O 1
ATOM 885 N N . LYS A 1 112 ? -10.089 -3.764 36.370 1.00 62.56 112 LYS A N 1
ATOM 886 C CA . LYS A 1 112 ? -10.962 -4.915 36.067 1.00 62.56 112 LYS A CA 1
ATOM 887 C C . LYS A 1 112 ? -10.307 -6.251 36.431 1.00 62.56 112 LYS A C 1
ATOM 889 O O . LYS A 1 112 ? -11.019 -7.155 36.847 1.00 62.56 112 LYS A O 1
ATOM 894 N N . LEU A 1 113 ? -8.983 -6.352 36.319 1.00 61.12 113 LEU A N 1
ATOM 895 C CA . LEU A 1 113 ? -8.228 -7.564 36.651 1.00 61.12 113 LEU A CA 1
ATOM 896 C C . LEU A 1 113 ? -8.036 -7.748 38.165 1.00 61.12 113 LEU A C 1
ATOM 898 O O . LEU A 1 113 ? -8.133 -8.866 38.653 1.00 61.12 113 LEU A O 1
ATOM 902 N N . THR A 1 114 ? -7.805 -6.671 38.924 1.00 57.81 114 THR A N 1
ATOM 903 C CA . THR A 1 114 ? -7.542 -6.749 40.378 1.00 57.81 114 THR A CA 1
ATOM 904 C C . THR A 1 114 ? -8.791 -6.642 41.260 1.00 57.81 114 THR A C 1
ATOM 906 O O . THR A 1 114 ? -8.717 -6.862 42.465 1.00 57.81 114 THR A O 1
ATOM 909 N N . GLY A 1 115 ? -9.952 -6.310 40.689 1.00 48.91 115 GLY A N 1
ATOM 910 C CA . GLY A 1 115 ? -11.217 -6.161 41.418 1.00 48.91 115 GLY A CA 1
ATOM 911 C C . GLY A 1 115 ? -12.025 -7.448 41.623 1.00 48.91 115 GLY A C 1
ATOM 912 O O . GLY A 1 115 ? -13.138 -7.361 42.137 1.00 48.91 115 GLY A O 1
ATOM 913 N N . SER A 1 116 ? -11.519 -8.617 41.210 1.00 47.47 116 SER A N 1
ATOM 914 C CA . SER A 1 116 ? -12.276 -9.880 41.249 1.00 47.47 116 SER A CA 1
ATOM 915 C C . SER A 1 116 ? -12.138 -10.689 42.554 1.00 47.47 116 SER A C 1
ATOM 917 O O . SER A 1 116 ? -12.815 -11.705 42.680 1.00 47.47 116 SER A O 1
ATOM 919 N N . ASP A 1 117 ? -11.347 -10.247 43.543 1.00 44.84 117 ASP A N 1
ATOM 920 C CA . ASP A 1 117 ? -11.022 -11.049 44.744 1.00 44.84 117 ASP A CA 1
ATOM 921 C C . ASP A 1 117 ? -11.486 -10.447 46.087 1.00 44.84 117 ASP A C 1
ATOM 923 O O . ASP A 1 117 ? -10.811 -10.573 47.109 1.00 44.84 117 ASP A O 1
ATOM 927 N N . VAL A 1 118 ? -12.661 -9.809 46.147 1.00 47.91 118 VAL A N 1
ATOM 928 C CA . VAL A 1 118 ? -13.246 -9.373 47.436 1.00 47.91 118 VAL A CA 1
ATOM 929 C C . VAL A 1 118 ? -14.729 -9.725 47.595 1.00 47.91 118 VAL A C 1
ATOM 931 O O . VAL A 1 118 ? -15.587 -8.851 47.668 1.00 47.91 118 VAL A O 1
ATOM 934 N N . SER A 1 119 ? -15.048 -11.020 47.710 1.00 45.81 119 SER A N 1
ATOM 935 C CA . SER A 1 119 ? -16.165 -11.512 48.552 1.00 45.81 119 SER A CA 1
ATOM 936 C C . SER A 1 119 ? -16.177 -13.039 48.653 1.00 4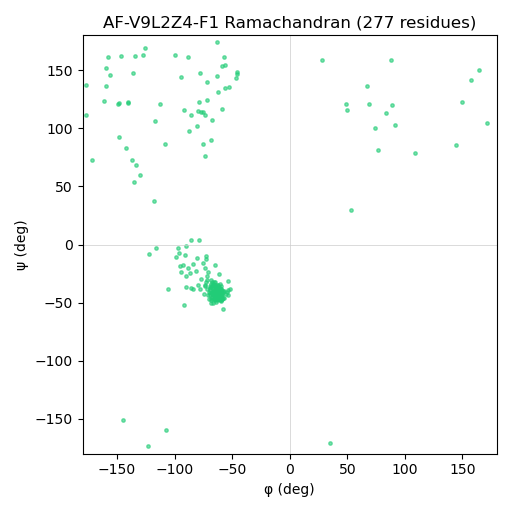5.81 119 SER A C 1
ATOM 938 O O . SER A 1 119 ? -17.013 -13.723 48.075 1.00 45.81 119 SER A O 1
ATOM 940 N N . GLY A 1 120 ? -15.224 -13.574 49.415 1.00 43.16 120 GLY A N 1
ATOM 941 C CA . GLY A 1 120 ? -15.149 -14.985 49.804 1.00 43.16 120 GLY A CA 1
ATOM 942 C C . GLY A 1 120 ? -14.953 -15.126 51.315 1.00 43.16 120 GLY A C 1
ATOM 943 O O . GLY A 1 120 ? -13.939 -15.633 51.776 1.00 43.16 120 GLY A O 1
ATOM 944 N N . ARG A 1 121 ? -15.892 -14.599 52.101 1.00 47.62 121 ARG A N 1
ATOM 945 C CA . ARG A 1 121 ? -16.024 -14.781 53.559 1.00 47.62 121 ARG A CA 1
ATOM 946 C C . ARG A 1 121 ? -17.541 -14.913 53.784 1.00 47.62 121 ARG A C 1
ATOM 948 O O . ARG A 1 121 ? -18.257 -14.026 53.349 1.00 47.62 121 ARG A O 1
ATOM 955 N N . LEU A 1 122 ? -18.137 -15.960 54.358 1.00 40.59 122 LEU A N 1
ATOM 956 C CA . LEU A 1 122 ? -17.743 -16.817 55.473 1.00 40.59 122 LEU A CA 1
ATOM 957 C C . LEU A 1 122 ? -18.457 -18.187 55.426 1.00 40.59 122 LEU A C 1
ATOM 959 O O . LEU A 1 122 ? -19.499 -18.358 54.801 1.00 40.59 122 LEU A O 1
ATOM 963 N N . LEU A 1 123 ? -17.851 -19.115 56.161 1.00 47.56 123 LEU A N 1
ATOM 964 C CA . LEU A 1 123 ? -18.264 -20.464 56.552 1.00 47.56 123 LEU A CA 1
ATOM 965 C C . LEU A 1 123 ? -19.623 -20.531 57.290 1.00 47.56 123 LEU A C 1
ATOM 967 O O . LEU A 1 123 ? -19.950 -19.606 58.031 1.00 47.56 123 LEU A O 1
ATOM 971 N N . GLY A 1 124 ? -20.309 -21.687 57.211 1.00 33.53 124 GLY A N 1
ATOM 972 C CA . GLY A 1 124 ? -21.171 -22.182 58.305 1.00 33.53 124 GLY A CA 1
ATOM 973 C C . GLY A 1 124 ? -22.464 -22.934 57.930 1.00 33.53 124 GLY A C 1
ATOM 974 O O . GLY A 1 124 ? -23.538 -22.349 57.944 1.00 33.53 124 GLY A O 1
ATOM 975 N N . THR A 1 12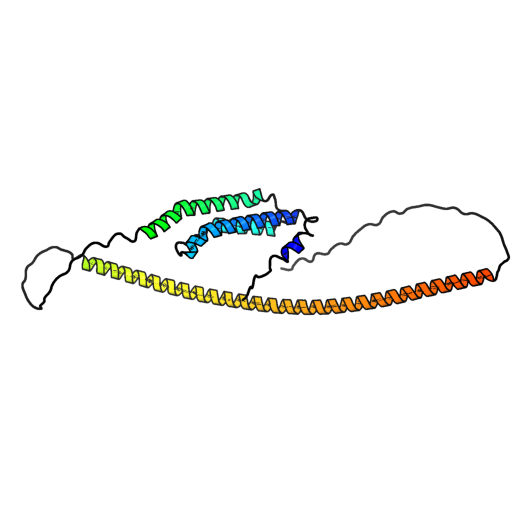5 ? -22.390 -24.247 57.687 1.00 36.88 125 THR A N 1
ATOM 976 C CA . THR A 1 125 ? -23.465 -25.240 57.988 1.00 36.88 125 THR A CA 1
ATOM 977 C C . THR A 1 125 ? -23.273 -25.762 59.431 1.00 36.88 125 THR A C 1
ATOM 979 O O . THR A 1 125 ? -22.118 -25.650 59.859 1.00 36.88 125 THR A O 1
ATOM 982 N N . PRO A 1 126 ? -24.227 -26.394 60.185 1.00 49.22 126 PRO A N 1
ATOM 983 C CA . PRO A 1 126 ? -25.441 -27.193 59.814 1.00 49.22 126 PRO A CA 1
ATOM 984 C C . PRO A 1 126 ? -26.653 -27.003 60.818 1.00 49.22 126 PRO A C 1
ATOM 986 O O . PRO A 1 126 ? -26.644 -25.967 61.480 1.00 49.22 126 PRO A O 1
ATOM 989 N N . PRO A 1 127 ? -27.633 -27.929 61.102 1.00 54.19 127 PRO A N 1
ATOM 990 C CA . PRO A 1 127 ? -28.385 -28.982 60.350 1.00 54.19 127 PRO A CA 1
ATOM 991 C C . PRO A 1 127 ? -29.968 -28.918 60.442 1.00 54.19 127 PRO A C 1
ATOM 993 O O . PRO A 1 127 ? -30.489 -28.256 61.326 1.00 54.19 127 PRO A O 1
ATOM 996 N N . VAL A 1 128 ? -30.689 -29.618 59.518 1.00 39.19 128 VAL A N 1
ATOM 997 C CA . VAL A 1 128 ? -31.909 -30.539 59.568 1.00 39.19 128 VAL A CA 1
ATOM 998 C C . VAL A 1 128 ? -33.003 -30.381 60.690 1.00 39.19 128 VAL A C 1
ATOM 1000 O O . VAL A 1 128 ? -32.596 -29.926 61.750 1.00 39.19 128 VAL A O 1
ATOM 1003 N N . PRO A 1 129 ? -34.313 -30.838 60.649 1.00 51.28 129 PRO A N 1
ATOM 1004 C CA . PRO A 1 129 ? -35.261 -31.430 59.636 1.00 51.28 129 PRO A CA 1
ATOM 1005 C C . PRO A 1 129 ? -36.724 -30.848 59.595 1.00 51.28 129 PRO A C 1
ATOM 1007 O O . PRO A 1 129 ? -37.189 -30.354 60.607 1.00 51.28 129 PRO A O 1
ATOM 1010 N N . GLY A 1 130 ? -37.481 -31.083 58.491 1.00 35.66 130 GLY A N 1
ATOM 1011 C CA . GLY A 1 130 ? -38.973 -31.241 58.335 1.00 35.66 130 GLY A CA 1
ATOM 1012 C C . GLY A 1 130 ? -39.990 -30.433 59.198 1.00 35.66 130 GLY A C 1
ATOM 1013 O O . GLY A 1 130 ? -39.600 -29.551 59.945 1.00 35.66 130 GLY A O 1
ATOM 1014 N N . PRO A 1 131 ? -41.319 -30.701 59.182 1.00 49.00 131 PRO A N 1
ATOM 1015 C CA . PRO A 1 131 ? -42.202 -31.364 58.217 1.00 49.00 131 PRO A CA 1
ATOM 1016 C C . PRO A 1 131 ? -43.391 -30.462 57.764 1.00 49.00 131 PRO A C 1
ATOM 1018 O O . PRO A 1 131 ? -43.497 -29.283 58.097 1.00 49.00 131 PRO A O 1
ATOM 1021 N N . SER A 1 132 ? -44.303 -31.051 56.986 1.00 45.69 132 SER A N 1
ATOM 1022 C CA . SER A 1 132 ? -45.609 -30.509 56.604 1.00 45.69 132 SER A CA 1
ATOM 1023 C C . SER A 1 132 ? -46.525 -30.134 57.780 1.00 45.69 132 SER A C 1
ATOM 1025 O O . SER A 1 132 ? -46.495 -30.735 58.851 1.00 45.69 132 SER A O 1
ATOM 1027 N N . THR A 1 133 ? -47.506 -29.304 57.412 1.00 40.72 133 THR A N 1
ATOM 1028 C CA . THR A 1 133 ? -48.903 -29.261 57.884 1.00 40.72 133 THR A CA 1
ATOM 1029 C C . THR A 1 133 ? -49.259 -28.514 59.179 1.00 40.72 133 THR A C 1
ATOM 1031 O O . THR A 1 133 ? -49.098 -28.992 60.294 1.00 40.72 133 THR A O 1
ATOM 1034 N N . THR A 1 134 ? -50.014 -27.438 58.921 1.00 40.03 134 THR A N 1
ATOM 1035 C CA . THR A 1 134 ? -51.234 -26.962 59.600 1.00 40.03 134 THR A CA 1
ATOM 1036 C C . THR A 1 134 ? -51.154 -26.014 60.803 1.00 40.03 134 THR A C 1
ATOM 1038 O O . THR A 1 134 ? -50.732 -26.371 61.891 1.00 40.03 134 THR A O 1
ATOM 1041 N N . LEU A 1 135 ? -51.788 -24.856 60.550 1.00 46.50 135 LEU A N 1
ATOM 1042 C CA . LEU A 1 135 ? -52.528 -23.950 61.435 1.00 46.50 135 LEU A CA 1
ATOM 1043 C C . LEU A 1 135 ? -51.722 -23.166 62.475 1.00 46.50 135 LEU A C 1
ATOM 1045 O O . LEU A 1 135 ? -51.160 -23.721 63.406 1.00 46.50 135 LEU A O 1
ATOM 1049 N N . THR A 1 136 ? -51.793 -21.836 62.399 1.00 35.84 136 THR A N 1
ATOM 1050 C CA . THR A 1 136 ? -52.632 -21.013 63.295 1.00 35.84 136 THR A CA 1
ATOM 1051 C C . THR A 1 136 ? -52.525 -19.549 62.861 1.00 35.84 136 THR A C 1
ATOM 1053 O O . THR A 1 136 ? -51.459 -19.061 62.490 1.00 35.84 136 THR A O 1
ATOM 1056 N N . ALA A 1 137 ? -53.668 -18.870 62.851 1.00 50.97 137 ALA A N 1
ATOM 1057 C CA . ALA A 1 137 ? -53.808 -17.461 62.540 1.00 50.97 137 ALA A CA 1
ATOM 1058 C C . ALA A 1 137 ? -53.046 -16.578 63.537 1.00 50.97 137 ALA A C 1
ATOM 1060 O O . ALA A 1 137 ? -53.264 -16.681 64.740 1.00 50.97 137 ALA A O 1
ATOM 1061 N N . VAL A 1 138 ? -52.257 -15.634 63.028 1.00 40.88 138 VAL A N 1
ATOM 1062 C CA . VAL A 1 138 ? -52.014 -14.363 63.716 1.00 40.88 138 VAL A CA 1
ATOM 1063 C C . VAL A 1 138 ? -51.808 -13.288 62.661 1.00 40.88 138 VAL A C 1
ATOM 1065 O O . VAL A 1 138 ? -50.936 -13.397 61.800 1.00 40.88 138 VAL A O 1
ATOM 1068 N N . GLN A 1 139 ? -52.646 -12.256 62.712 1.00 51.94 139 GLN A N 1
ATOM 1069 C CA . GLN A 1 139 ? -52.338 -10.991 62.066 1.00 51.94 139 GLN A CA 1
ATOM 1070 C C . GLN A 1 139 ? -50.963 -10.510 62.529 1.00 51.94 139 GLN A C 1
ATOM 1072 O O . GLN A 1 139 ? -50.711 -10.506 63.729 1.00 51.94 139 GLN A O 1
ATOM 1077 N N . LEU A 1 140 ? -50.127 -10.045 61.600 1.00 35.00 140 LEU A N 1
ATOM 1078 C CA . LEU A 1 140 ? -49.064 -9.080 61.874 1.00 35.00 140 LEU A CA 1
ATOM 1079 C C . LEU A 1 140 ? -48.622 -8.431 60.559 1.00 35.00 140 LEU A C 1
ATOM 1081 O O . LEU A 1 140 ? -48.248 -9.092 59.592 1.00 35.00 140 LEU A O 1
ATOM 1085 N N . PHE A 1 141 ? -48.700 -7.106 60.536 1.00 44.44 141 PHE A N 1
ATOM 1086 C CA . PHE A 1 141 ? -48.105 -6.262 59.513 1.00 44.44 141 PHE A CA 1
ATOM 1087 C C . PHE A 1 141 ? -46.581 -6.472 59.439 1.00 44.44 141 PHE A C 1
ATOM 1089 O O . PHE A 1 141 ? -45.928 -6.710 60.449 1.00 44.44 141 PHE A O 1
ATOM 1096 N N . SER A 1 142 ? -46.026 -6.217 58.248 1.00 47.84 142 SER A N 1
ATOM 1097 C CA . SER A 1 142 ? -44.618 -5.867 58.006 1.00 47.84 142 SER A CA 1
ATOM 1098 C C . SER A 1 142 ? -43.573 -6.989 58.129 1.00 47.84 142 SER A C 1
ATOM 1100 O O . SER A 1 142 ? -43.069 -7.290 59.206 1.00 47.84 142 SER A O 1
ATOM 1102 N N . LYS A 1 143 ? -43.156 -7.532 56.974 1.00 38.12 143 LYS A N 1
ATOM 1103 C CA . LYS A 1 143 ? -41.760 -7.491 56.485 1.00 38.12 143 LYS A CA 1
ATOM 1104 C C . LYS A 1 143 ? -41.662 -8.151 55.107 1.00 38.12 143 LYS A C 1
ATOM 1106 O O . LYS A 1 143 ? -41.843 -9.348 54.920 1.00 38.12 143 LYS A O 1
ATOM 1111 N N . GLN A 1 144 ? -41.387 -7.299 54.132 1.00 49.62 144 GLN A N 1
ATOM 1112 C CA . GLN A 1 144 ? -41.093 -7.600 52.741 1.00 49.62 144 GLN A CA 1
ATOM 1113 C C . GLN A 1 144 ? -39.854 -8.513 52.664 1.00 49.62 144 GLN A C 1
ATOM 1115 O O . GLN A 1 144 ? -38.768 -8.133 53.092 1.00 49.62 144 GLN A O 1
ATOM 1120 N N . THR A 1 145 ? -40.006 -9.735 52.151 1.00 53.88 145 THR A N 1
ATOM 1121 C CA . THR A 1 145 ? -38.885 -10.667 51.957 1.00 53.88 145 THR A CA 1
ATOM 1122 C C . THR A 1 145 ? -37.991 -10.199 50.794 1.00 53.88 145 THR A C 1
ATOM 1124 O O . THR A 1 145 ? -38.506 -10.089 49.675 1.00 53.88 145 THR A O 1
ATOM 1127 N N . PRO A 1 146 ? -36.670 -10.002 50.983 1.00 57.38 146 PRO A N 1
ATOM 1128 C CA . PRO A 1 146 ? -35.750 -9.576 49.918 1.00 57.38 146 PRO A CA 1
ATOM 1129 C C . PRO A 1 146 ? -35.664 -10.574 48.746 1.00 57.38 146 PRO A C 1
ATOM 1131 O O . PRO A 1 146 ? -35.448 -10.172 47.606 1.00 57.38 146 PRO A O 1
ATOM 1134 N N . ALA A 1 147 ? -35.954 -11.858 48.981 1.00 59.56 147 ALA A N 1
ATOM 1135 C CA . ALA A 1 147 ? -35.930 -12.906 47.957 1.00 59.56 147 ALA A CA 1
ATOM 1136 C C . ALA A 1 147 ? -36.939 -12.698 46.806 1.00 59.56 147 ALA A C 1
ATOM 1138 O O . ALA A 1 147 ? -36.626 -12.996 45.655 1.00 59.56 147 ALA A O 1
ATOM 1139 N N . ARG A 1 148 ? -38.136 -12.141 47.070 1.00 60.50 148 ARG A N 1
ATOM 1140 C CA . ARG A 1 148 ? -39.103 -11.832 45.992 1.00 60.50 148 ARG A CA 1
ATOM 1141 C C . ARG A 1 148 ? -38.656 -10.651 45.130 1.00 60.50 148 ARG A C 1
ATOM 1143 O O . ARG A 1 148 ? -38.982 -10.603 43.947 1.00 60.50 148 ARG A O 1
ATOM 1150 N N . HIS A 1 149 ? -37.917 -9.707 45.711 1.00 65.31 149 HIS A N 1
ATOM 1151 C CA . HIS A 1 149 ? -37.397 -8.555 44.983 1.00 65.31 149 HIS A CA 1
ATOM 1152 C C . HIS A 1 149 ? -36.227 -8.955 44.075 1.00 65.31 149 HIS A C 1
ATOM 1154 O O . HIS A 1 149 ? -36.205 -8.574 42.906 1.00 65.31 149 HIS A O 1
ATOM 1160 N N . GLU A 1 150 ? -35.323 -9.802 44.573 1.00 68.44 150 GLU A N 1
ATOM 1161 C CA . GLU A 1 150 ? -34.210 -10.352 43.792 1.00 68.44 150 GLU A CA 1
ATOM 1162 C C . GLU A 1 150 ? -34.691 -11.264 42.651 1.00 68.44 150 GLU A C 1
ATOM 1164 O O . GLU A 1 150 ? -34.200 -11.148 41.531 1.00 68.44 150 GLU A O 1
ATOM 1169 N N . LEU A 1 151 ? -35.730 -12.083 42.870 1.00 74.12 151 LEU A N 1
ATOM 1170 C CA . LEU A 1 151 ? -36.342 -12.888 41.803 1.00 74.12 151 LEU A CA 1
ATOM 1171 C C . LEU A 1 151 ? -36.955 -12.015 40.692 1.00 74.12 151 LEU A C 1
ATOM 1173 O O . LEU A 1 151 ? -36.817 -12.323 39.508 1.00 74.12 151 LEU A O 1
ATOM 1177 N N . CYS A 1 152 ? -37.596 -10.902 41.060 1.00 74.81 152 CYS A N 1
ATOM 1178 C CA . CYS A 1 152 ? -38.168 -9.963 40.095 1.00 74.81 152 CYS A CA 1
ATOM 1179 C C . CYS A 1 152 ? -37.075 -9.255 39.270 1.00 74.81 152 CYS A C 1
ATOM 1181 O O . CYS A 1 152 ? -37.201 -9.145 38.049 1.00 74.81 152 CYS A O 1
ATOM 1183 N N . LYS A 1 153 ? -35.960 -8.855 39.904 1.00 76.06 153 LYS A N 1
ATOM 1184 C CA . LYS A 1 153 ? -34.787 -8.294 39.207 1.00 76.06 153 LYS A CA 1
ATOM 1185 C C . LYS A 1 153 ? -34.151 -9.301 38.255 1.00 76.06 153 LYS A C 1
ATOM 1187 O O . LYS A 1 153 ? -33.889 -8.948 37.107 1.00 76.06 153 LYS A O 1
ATOM 1192 N N . LEU A 1 154 ? -33.963 -10.550 38.689 1.00 76.56 154 LEU A N 1
ATOM 1193 C CA . LEU A 1 154 ? -33.437 -11.614 37.833 1.00 76.56 154 LEU A CA 1
ATOM 1194 C C . LEU A 1 154 ? -34.352 -11.855 36.630 1.00 76.56 154 LEU A C 1
ATOM 1196 O O . LEU A 1 154 ? -33.874 -11.968 35.506 1.00 76.56 154 LEU A O 1
ATOM 1200 N N . GLN A 1 155 ? -35.671 -11.871 36.828 1.00 79.44 155 GLN A N 1
ATOM 1201 C CA . GLN A 1 155 ? -36.617 -12.069 35.733 1.00 79.44 155 GLN A CA 1
ATOM 1202 C C . GLN A 1 155 ? -36.635 -10.891 34.747 1.00 79.44 155 GLN A C 1
ATOM 1204 O O . GLN A 1 155 ? -36.740 -11.106 33.538 1.00 79.44 155 GLN A O 1
ATOM 1209 N N . GLN A 1 156 ? -36.492 -9.654 35.228 1.00 80.38 156 GLN A N 1
ATOM 1210 C CA . GLN A 1 156 ? -36.311 -8.479 34.372 1.00 80.38 156 GLN A CA 1
ATOM 1211 C C . GLN A 1 156 ? -34.993 -8.575 33.588 1.00 80.38 156 GLN A C 1
ATOM 1213 O O . GLN A 1 156 ? -34.976 -8.355 32.380 1.00 80.38 156 GLN A O 1
ATOM 1218 N N . GLN A 1 157 ? -33.907 -8.975 34.251 1.00 79.75 157 GLN A N 1
ATOM 1219 C CA . GLN A 1 157 ? -32.589 -9.136 33.646 1.00 79.75 157 GLN A CA 1
ATOM 1220 C C . GLN A 1 157 ? -32.570 -10.242 32.584 1.00 79.75 157 GLN A C 1
ATOM 1222 O O . GLN A 1 157 ? -32.010 -10.032 31.513 1.00 79.75 157 GLN A O 1
ATOM 1227 N N . VAL A 1 158 ? -33.235 -11.376 32.818 1.00 80.81 158 VAL A N 1
ATOM 1228 C CA . VAL A 1 158 ? -33.384 -12.462 31.832 1.00 80.81 158 VAL A CA 1
ATOM 1229 C C . VAL A 1 158 ? -34.185 -11.996 30.612 1.00 80.81 158 VAL A C 1
ATOM 1231 O O . VAL A 1 158 ? -33.826 -12.332 29.486 1.00 80.81 158 VAL A O 1
ATOM 1234 N N . LYS A 1 159 ? -35.224 -11.168 30.796 1.00 81.75 159 LYS A N 1
ATOM 1235 C CA . LYS A 1 159 ? -35.969 -10.567 29.673 1.00 81.75 159 LYS A CA 1
ATOM 1236 C C . LYS A 1 159 ? -35.087 -9.629 28.847 1.00 81.75 159 LYS A C 1
ATOM 1238 O O . LYS A 1 159 ? -35.069 -9.739 27.623 1.00 81.75 159 LYS A O 1
ATOM 1243 N N . THR A 1 160 ? -34.318 -8.757 29.499 1.00 73.81 160 THR A N 1
ATOM 1244 C CA . THR A 1 160 ? -33.382 -7.850 28.815 1.00 73.81 160 THR A CA 1
ATOM 1245 C C . THR A 1 160 ? -32.269 -8.623 28.104 1.00 73.81 160 THR A C 1
ATOM 1247 O O . THR A 1 160 ? -31.947 -8.328 26.957 1.00 73.81 160 THR A O 1
ATOM 1250 N N . GLN A 1 161 ? -31.723 -9.670 28.731 1.00 78.62 161 GLN A N 1
ATOM 1251 C CA . GLN A 1 161 ? -30.739 -10.553 28.100 1.00 78.62 161 GLN A CA 1
ATOM 1252 C C . GLN A 1 161 ? -31.329 -11.310 26.904 1.00 78.62 161 GLN A C 1
ATOM 1254 O O . GLN A 1 161 ? -30.656 -11.434 25.887 1.00 78.62 161 GLN A O 1
ATOM 1259 N N . GLY A 1 162 ? -32.590 -11.746 26.970 1.00 82.88 162 GLY A N 1
ATOM 1260 C CA . GLY A 1 162 ? -33.285 -12.369 25.841 1.00 82.88 162 GLY A CA 1
ATOM 1261 C C . GLY A 1 162 ? -33.387 -11.450 24.617 1.00 82.88 162 GLY A C 1
ATOM 1262 O O . GLY A 1 162 ? -33.138 -11.896 23.499 1.00 82.88 162 GLY A O 1
ATOM 1263 N N . LEU A 1 163 ? -33.673 -10.160 24.825 1.00 80.69 163 LEU A N 1
ATOM 1264 C CA . LEU A 1 163 ? -33.684 -9.145 23.757 1.00 80.69 163 LEU A CA 1
ATOM 1265 C C . LEU A 1 163 ? -32.281 -8.863 23.196 1.00 80.69 163 LEU A C 1
ATOM 1267 O O . LEU A 1 163 ? -32.108 -8.670 21.992 1.00 80.69 163 LEU A O 1
ATOM 1271 N N . ASN A 1 164 ? -31.257 -8.886 24.047 1.00 85.19 164 ASN A N 1
ATOM 1272 C CA . ASN A 1 164 ? -29.875 -8.744 23.592 1.00 85.19 164 ASN A CA 1
ATOM 1273 C C . ASN A 1 164 ? -29.445 -9.956 22.748 1.00 85.19 164 ASN A C 1
ATOM 1275 O O . ASN A 1 164 ? -28.831 -9.785 21.700 1.00 85.19 164 ASN A O 1
ATOM 1279 N N . VAL A 1 165 ? -29.831 -11.177 23.138 1.00 88.56 165 VAL A N 1
ATOM 1280 C CA . VAL A 1 165 ? -29.534 -12.405 22.378 1.00 88.56 165 VAL A CA 1
ATOM 1281 C C . VAL A 1 165 ? -30.198 -12.393 20.999 1.00 88.56 165 VAL A C 1
ATOM 1283 O O . VAL A 1 165 ? -29.570 -12.796 20.020 1.00 88.56 165 VAL A O 1
ATOM 1286 N N . THR A 1 166 ? -31.443 -11.923 20.877 1.00 86.06 166 THR A N 1
ATOM 1287 C CA . THR A 1 166 ? -32.102 -11.808 19.563 1.00 86.06 166 THR A CA 1
ATOM 1288 C C . THR A 1 166 ? -31.458 -10.736 18.684 1.00 86.06 166 THR A C 1
ATOM 1290 O O . THR A 1 166 ? -31.354 -10.935 17.473 1.00 86.06 166 THR A O 1
ATOM 1293 N N . THR A 1 167 ? -30.967 -9.649 19.282 1.00 87.31 167 THR A N 1
ATOM 1294 C CA . THR A 1 167 ? -30.246 -8.578 18.576 1.00 87.31 167 THR A CA 1
ATOM 1295 C C . THR A 1 167 ? -28.904 -9.082 18.040 1.00 87.31 167 THR A C 1
ATOM 1297 O O . THR A 1 167 ? -28.666 -9.010 16.837 1.00 87.31 167 THR A O 1
ATOM 1300 N N . VAL A 1 168 ? -28.094 -9.731 18.883 1.00 88.06 168 VAL A N 1
ATOM 1301 C CA . VAL A 1 168 ? -26.809 -10.337 18.482 1.00 88.06 168 VAL A CA 1
ATOM 1302 C C . VAL A 1 168 ? -27.002 -11.426 17.420 1.00 88.06 168 VAL A C 1
ATOM 1304 O O . VAL A 1 168 ? -26.204 -11.545 16.493 1.00 88.06 168 VAL A O 1
ATOM 1307 N N . ARG A 1 169 ? -28.088 -12.210 17.490 1.00 92.00 169 ARG A N 1
ATOM 1308 C CA . ARG A 1 169 ? -28.425 -13.188 16.440 1.00 92.00 169 ARG A CA 1
ATOM 1309 C C . ARG A 1 169 ? -28.709 -12.537 15.085 1.00 92.00 169 ARG A C 1
ATOM 1311 O O . ARG A 1 169 ? -28.345 -13.121 14.065 1.00 92.00 169 ARG A O 1
ATOM 1318 N N . ARG A 1 170 ? -29.355 -11.366 15.061 1.00 93.44 170 ARG A N 1
ATOM 1319 C CA . ARG A 1 170 ? -29.602 -10.609 13.824 1.00 93.44 170 ARG A CA 1
ATOM 1320 C C . ARG A 1 170 ? -28.295 -10.063 13.255 1.00 93.44 170 ARG A C 1
ATOM 1322 O O . ARG A 1 170 ? -28.018 -10.286 12.085 1.00 93.44 170 ARG A O 1
ATOM 1329 N N . GLU A 1 171 ? -27.458 -9.468 14.099 1.00 91.88 171 GLU A N 1
ATOM 1330 C CA . GLU A 1 171 ? -26.141 -8.963 13.693 1.00 91.88 171 GLU A CA 1
ATOM 1331 C C . GLU A 1 171 ? -25.245 -10.078 13.133 1.00 91.88 171 GLU A C 1
ATOM 1333 O O . GLU A 1 171 ? -24.624 -9.905 12.088 1.00 91.88 171 GLU A O 1
ATOM 1338 N N . LEU A 1 172 ? -25.235 -11.264 13.756 1.00 92.50 172 LEU A N 1
ATOM 1339 C CA . LEU A 1 172 ? -24.531 -12.441 13.230 1.00 92.50 172 LEU A CA 1
ATOM 1340 C C . LEU A 1 172 ? -25.040 -12.871 11.847 1.00 92.50 172 LEU A C 1
ATOM 1342 O O . LEU A 1 172 ? -24.245 -13.280 11.000 1.00 92.50 172 LEU A O 1
ATOM 1346 N N . ALA A 1 173 ? -26.350 -12.789 11.601 1.00 94.25 173 ALA A N 1
ATOM 1347 C CA . ALA A 1 173 ? -26.915 -13.091 10.289 1.00 94.25 173 ALA A CA 1
ATOM 1348 C C . ALA A 1 173 ? -26.479 -12.057 9.237 1.00 94.25 173 ALA A C 1
ATOM 1350 O O . ALA A 1 173 ? -26.090 -12.451 8.136 1.00 94.25 173 ALA A O 1
ATOM 1351 N N . ASP A 1 174 ? -26.463 -10.773 9.594 1.00 92.25 174 ASP A N 1
ATOM 1352 C CA . ASP A 1 174 ? -26.012 -9.689 8.716 1.00 92.25 174 ASP A CA 1
ATOM 1353 C C . ASP A 1 174 ? -24.513 -9.804 8.402 1.00 92.25 174 ASP A C 1
ATOM 1355 O O . ASP A 1 174 ? -24.098 -9.658 7.250 1.00 92.25 174 ASP A O 1
ATOM 1359 N N . PHE A 1 175 ? -23.686 -10.139 9.399 1.00 92.62 175 PHE A N 1
ATOM 1360 C CA . PHE A 1 175 ? -22.262 -10.406 9.190 1.00 92.62 175 PHE A CA 1
ATOM 1361 C C . PHE A 1 175 ? -22.026 -11.618 8.292 1.00 92.62 175 PHE A C 1
ATOM 1363 O O . PHE A 1 175 ? -21.145 -11.576 7.437 1.00 92.62 175 PHE A O 1
ATOM 1370 N N . ARG A 1 176 ? -22.833 -12.676 8.420 1.00 94.50 176 ARG A N 1
ATOM 1371 C CA . ARG A 1 176 ? -22.735 -13.857 7.554 1.00 94.50 176 ARG A CA 1
ATOM 1372 C C . ARG A 1 176 ? -23.018 -13.524 6.086 1.00 94.50 176 ARG A C 1
ATOM 1374 O O . ARG A 1 176 ? -22.313 -14.027 5.216 1.00 94.50 176 ARG A O 1
ATOM 1381 N N . VAL A 1 177 ? -24.010 -12.674 5.808 1.00 96.19 177 VAL A N 1
ATOM 1382 C CA . VAL A 1 177 ? -24.309 -12.222 4.436 1.00 96.19 177 VAL A CA 1
ATOM 1383 C C . VAL A 1 177 ? -23.165 -11.371 3.886 1.00 96.19 177 VAL A C 1
ATOM 1385 O O . VAL A 1 177 ? -22.684 -11.637 2.788 1.00 96.19 177 VAL A O 1
ATOM 1388 N N . LYS A 1 178 ? -22.664 -10.408 4.671 1.00 93.50 178 LYS A N 1
ATOM 1389 C CA . LYS A 1 178 ? -21.513 -9.576 4.275 1.00 93.50 178 LYS A CA 1
ATOM 1390 C C . LYS A 1 178 ? -20.263 -10.411 4.000 1.00 93.50 178 LYS A C 1
ATOM 1392 O O . LYS A 1 178 ? -19.547 -10.143 3.041 1.00 93.50 178 LYS A O 1
ATOM 1397 N N . PHE A 1 179 ? -20.016 -11.441 4.808 1.00 94.06 179 PHE A N 1
ATOM 1398 C CA . PHE A 1 179 ? -18.904 -12.365 4.601 1.00 94.06 179 PHE A CA 1
ATOM 1399 C C . PHE A 1 179 ? -19.044 -13.143 3.285 1.00 94.06 179 PHE A C 1
ATOM 1401 O O . PHE A 1 179 ? -18.083 -13.236 2.527 1.00 94.06 179 PHE A O 1
ATOM 1408 N N . GLN A 1 180 ? -20.241 -13.650 2.970 1.00 94.25 180 GLN A N 1
ATOM 1409 C CA . GLN A 1 180 ? -20.496 -14.327 1.692 1.00 94.25 180 GLN A CA 1
ATOM 1410 C C . GLN A 1 180 ? -20.323 -13.391 0.491 1.00 94.25 180 GLN A C 1
ATOM 1412 O O . GLN A 1 180 ? -19.776 -13.796 -0.533 1.00 94.25 180 GLN A O 1
ATOM 1417 N N . GLU A 1 181 ? -20.751 -12.134 0.609 1.00 95.12 181 GLU A N 1
ATOM 1418 C CA . GLU A 1 181 ? -20.558 -11.136 -0.442 1.00 95.12 181 GLU A CA 1
ATOM 1419 C C . GLU A 1 181 ? -19.071 -10.832 -0.666 1.00 95.12 181 GLU A C 1
ATOM 1421 O O . GLU A 1 181 ? -18.609 -10.841 -1.807 1.00 95.12 181 GLU A O 1
ATOM 1426 N N . GLN A 1 182 ? -18.299 -10.644 0.408 1.00 90.81 182 GLN A N 1
ATOM 1427 C CA . GLN A 1 182 ? -16.848 -10.465 0.312 1.00 90.81 182 GLN A CA 1
ATOM 1428 C C . GLN A 1 182 ? -16.152 -11.687 -0.292 1.00 90.81 182 GLN A C 1
ATOM 1430 O O . GLN A 1 182 ? -15.273 -11.534 -1.138 1.00 90.81 182 GLN A O 1
ATOM 1435 N N . GLN A 1 183 ? -16.566 -12.896 0.089 1.00 95.44 183 GLN A N 1
ATOM 1436 C CA . GLN A 1 183 ? -16.034 -14.132 -0.480 1.00 95.44 183 GLN A CA 1
ATOM 1437 C C . GLN A 1 183 ? -16.288 -14.217 -1.991 1.00 95.44 183 GLN A C 1
ATOM 1439 O O . GLN A 1 183 ? -15.395 -14.603 -2.742 1.00 95.44 183 GLN A O 1
ATOM 1444 N N . LYS A 1 184 ? -17.477 -13.810 -2.450 1.00 95.44 184 LYS A N 1
ATOM 1445 C CA . LYS A 1 184 ? -17.798 -13.751 -3.879 1.00 95.44 184 LYS A CA 1
ATOM 1446 C C . LYS A 1 184 ? -16.961 -12.698 -4.610 1.00 95.44 184 LYS A C 1
ATOM 1448 O O . LYS A 1 184 ? -16.430 -12.978 -5.677 1.00 95.44 184 LYS A O 1
ATOM 1453 N N . GLN A 1 185 ? -16.789 -11.512 -4.023 1.00 94.69 185 GLN A N 1
ATOM 1454 C CA . GLN A 1 185 ? -15.944 -10.469 -4.614 1.00 94.69 185 GLN A CA 1
ATOM 1455 C C . GLN A 1 185 ? -14.485 -10.917 -4.762 1.00 94.69 185 GLN A C 1
ATOM 1457 O O . GLN A 1 185 ? -13.854 -10.588 -5.763 1.00 94.69 185 GLN A O 1
ATOM 1462 N N . LEU A 1 186 ? -13.960 -11.676 -3.796 1.00 92.50 186 LEU A N 1
ATOM 1463 C CA . LEU A 1 186 ? -12.636 -12.296 -3.887 1.00 92.50 186 LEU A CA 1
ATOM 1464 C C . LEU A 1 186 ? -12.549 -13.265 -5.072 1.00 92.50 186 LEU A C 1
ATOM 1466 O O . LEU A 1 186 ? -11.637 -13.141 -5.882 1.00 92.50 186 LEU A O 1
ATOM 1470 N N . GLN A 1 187 ? -13.534 -14.152 -5.236 1.00 95.75 187 GLN A N 1
ATOM 1471 C CA . GLN A 1 187 ? -13.582 -15.081 -6.374 1.00 95.75 187 GLN A CA 1
ATOM 1472 C C . GLN A 1 187 ? -13.650 -14.355 -7.726 1.00 95.75 187 GLN A C 1
ATOM 1474 O O . GLN A 1 187 ? -12.944 -14.723 -8.664 1.00 95.75 187 GLN A O 1
ATOM 1479 N N . ASP A 1 188 ? -14.455 -13.295 -7.823 1.00 96.00 188 ASP A N 1
ATOM 1480 C CA . ASP A 1 188 ? -14.559 -12.490 -9.044 1.00 96.00 188 ASP A CA 1
ATOM 1481 C C . ASP A 1 188 ? -13.236 -11.766 -9.363 1.00 96.00 188 ASP A C 1
ATOM 1483 O O . ASP A 1 188 ? -12.882 -11.585 -10.532 1.00 96.00 188 ASP A O 1
ATOM 1487 N N . GLN A 1 189 ? -12.489 -11.334 -8.339 1.00 95.25 189 GLN A N 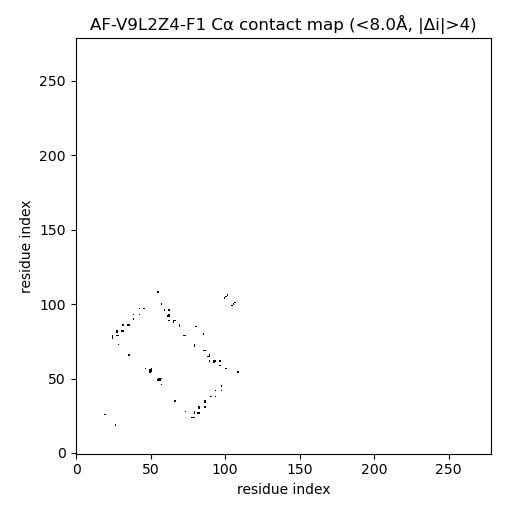1
ATOM 1488 C CA . GLN A 1 189 ? -11.159 -10.748 -8.523 1.00 95.25 189 GLN A CA 1
ATOM 1489 C C . GLN A 1 189 ? -10.134 -11.790 -8.976 1.00 95.25 189 GLN A C 1
ATOM 1491 O O . GLN A 1 189 ? -9.391 -11.514 -9.918 1.00 95.25 189 GLN A O 1
ATOM 1496 N N . ASP A 1 190 ? -10.130 -12.982 -8.381 1.00 95.19 190 ASP A N 1
ATOM 1497 C CA . ASP A 1 190 ? -9.238 -14.074 -8.784 1.00 95.19 190 ASP A CA 1
ATOM 1498 C C . ASP A 1 190 ? -9.470 -14.477 -10.247 1.00 95.19 190 ASP A C 1
ATOM 1500 O O . ASP A 1 190 ? -8.513 -14.643 -11.009 1.00 95.19 190 ASP A O 1
ATOM 1504 N N . GLN A 1 191 ? -10.732 -14.533 -10.683 1.00 96.75 191 GLN A N 1
ATOM 1505 C CA . GLN A 1 191 ? -11.080 -14.803 -12.079 1.00 96.75 191 GLN A CA 1
ATOM 1506 C C . GLN A 1 191 ? -10.520 -13.728 -13.027 1.00 96.75 191 GLN A C 1
ATOM 1508 O O . GLN A 1 191 ? -9.915 -14.052 -14.050 1.00 96.75 191 GLN A O 1
ATOM 1513 N N . LYS A 1 192 ? -10.634 -12.443 -12.664 1.00 96.50 192 LYS A N 1
ATOM 1514 C CA . LYS A 1 192 ? -10.056 -11.338 -13.452 1.00 96.50 192 LYS A CA 1
ATOM 1515 C C . LYS A 1 192 ? -8.532 -11.388 -13.511 1.00 96.50 192 LYS A C 1
ATOM 1517 O O . LYS A 1 192 ? -7.952 -11.026 -14.533 1.00 96.50 192 LYS A O 1
ATOM 1522 N N . ILE A 1 193 ? -7.875 -11.801 -12.428 1.00 96.81 193 ILE A N 1
ATOM 1523 C CA . ILE A 1 193 ? -6.418 -11.978 -12.403 1.00 96.81 193 ILE A CA 1
ATOM 1524 C C . ILE A 1 193 ? -6.016 -13.105 -13.361 1.00 96.81 193 ILE A C 1
ATOM 1526 O O . ILE A 1 193 ? -5.060 -12.946 -14.121 1.00 96.81 193 ILE A O 1
ATOM 1530 N N . LEU A 1 194 ? -6.757 -14.216 -13.376 1.00 96.44 194 LEU A N 1
ATOM 1531 C CA . LEU A 1 194 ? -6.513 -15.329 -14.296 1.00 96.44 194 LEU A CA 1
ATOM 1532 C C . LEU A 1 194 ? -6.622 -14.885 -15.765 1.00 96.44 194 LEU A C 1
ATOM 1534 O O . LEU A 1 194 ? -5.730 -15.167 -16.565 1.00 96.44 194 LEU A O 1
ATOM 1538 N N . GLU A 1 195 ? -7.670 -14.131 -16.098 1.00 96.75 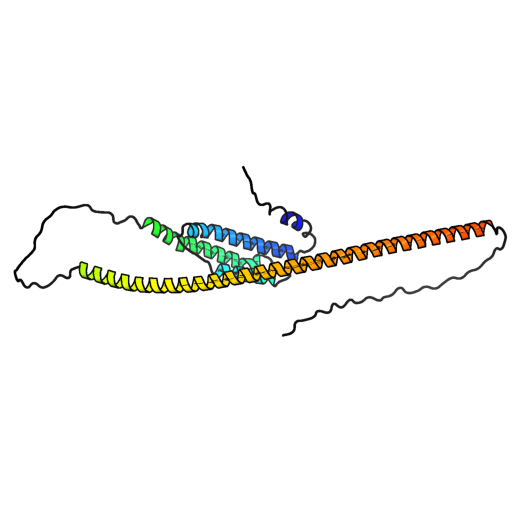195 GLU A N 1
ATOM 1539 C CA . GLU A 1 195 ? -7.877 -13.568 -17.438 1.00 96.75 195 GLU A CA 1
ATOM 1540 C C . GLU A 1 195 ? -6.748 -12.609 -17.839 1.00 96.75 195 GLU A C 1
ATOM 1542 O O . GLU A 1 195 ? -6.220 -12.693 -18.948 1.00 96.75 195 GLU A O 1
ATOM 1547 N N . GLN A 1 196 ? -6.313 -11.726 -16.934 1.00 95.81 196 GLN A N 1
ATOM 1548 C CA . GLN A 1 196 ? -5.181 -10.835 -17.207 1.00 95.81 196 GLN A CA 1
ATOM 1549 C C . GLN A 1 196 ? -3.881 -11.606 -17.438 1.00 95.81 196 GLN A C 1
ATOM 1551 O O . GLN A 1 196 ? -3.142 -11.276 -18.364 1.00 95.81 196 GLN A O 1
ATOM 1556 N N . ASN A 1 197 ? -3.612 -12.651 -16.653 1.00 94.50 197 ASN A N 1
ATOM 1557 C CA . ASN A 1 197 ? -2.439 -13.501 -16.855 1.00 94.50 197 ASN A CA 1
ATOM 1558 C C . ASN A 1 197 ? -2.463 -14.191 -18.225 1.00 94.50 197 ASN A C 1
ATOM 1560 O O . ASN A 1 197 ? -1.425 -14.276 -18.883 1.00 94.50 197 ASN A O 1
ATOM 1564 N N . GLN A 1 198 ? -3.637 -14.627 -18.687 1.00 97.00 198 GLN A N 1
ATOM 1565 C CA . GLN A 1 198 ? -3.796 -15.185 -20.028 1.00 97.00 198 GLN A CA 1
ATOM 1566 C C . GLN A 1 198 ? -3.482 -14.144 -21.111 1.00 97.00 198 GLN A C 1
ATOM 1568 O O . GLN A 1 198 ? -2.680 -14.415 -22.005 1.00 97.00 198 GLN A O 1
ATOM 1573 N N . ILE A 1 199 ? -4.034 -12.931 -20.995 1.00 96.94 199 ILE A N 1
ATOM 1574 C CA . ILE A 1 199 ? -3.777 -11.833 -21.941 1.00 96.94 199 ILE A CA 1
ATOM 1575 C C . ILE A 1 199 ? -2.285 -11.471 -21.974 1.00 96.94 199 ILE A C 1
ATOM 1577 O O . ILE A 1 199 ? -1.722 -11.278 -23.052 1.00 96.94 199 ILE A O 1
ATOM 1581 N N . ILE A 1 200 ? -1.626 -11.397 -20.815 1.00 95.75 200 ILE A N 1
ATOM 1582 C CA . ILE A 1 200 ? -0.180 -11.145 -20.726 1.00 95.75 200 ILE A CA 1
ATOM 1583 C C . ILE A 1 200 ? 0.599 -12.266 -21.427 1.00 95.75 200 ILE A C 1
ATOM 1585 O O . ILE A 1 200 ? 1.526 -11.985 -22.186 1.00 95.75 200 ILE A O 1
ATOM 1589 N N . GLY A 1 201 ? 0.205 -13.527 -21.227 1.00 95.94 201 GLY A N 1
ATOM 1590 C CA . GLY A 1 201 ? 0.796 -14.673 -21.918 1.00 95.94 201 GLY A CA 1
ATOM 1591 C C . GLY A 1 201 ? 0.699 -14.558 -23.442 1.00 95.94 201 GLY A C 1
ATOM 1592 O O . GLY A 1 201 ? 1.696 -14.729 -24.144 1.00 95.94 201 GLY A O 1
ATOM 1593 N N . GLU A 1 202 ? -0.472 -14.187 -23.959 1.00 96.50 202 GLU A N 1
ATOM 1594 C CA . GLU A 1 202 ? -0.677 -13.958 -25.393 1.00 96.50 202 GLU A CA 1
ATOM 1595 C C . GLU A 1 202 ? 0.152 -12.782 -25.926 1.00 96.50 202 GLU A C 1
ATOM 1597 O O . GLU A 1 202 ? 0.740 -12.870 -27.007 1.00 96.50 202 GLU A O 1
ATOM 1602 N N . GLN A 1 203 ? 0.229 -11.679 -25.177 1.00 95.44 203 GLN A N 1
ATOM 1603 C CA . GLN A 1 203 ? 1.044 -10.522 -25.551 1.00 95.44 203 GLN A CA 1
ATOM 1604 C C . GLN A 1 203 ? 2.534 -10.868 -25.594 1.00 95.44 203 GLN A C 1
ATOM 1606 O O . GLN A 1 203 ? 3.211 -10.483 -26.546 1.00 95.44 203 GLN A O 1
ATOM 1611 N N . ASN A 1 204 ? 3.029 -11.641 -24.627 1.00 95.19 204 ASN A N 1
ATOM 1612 C CA . ASN A 1 204 ? 4.412 -12.115 -24.608 1.00 95.19 204 ASN A CA 1
ATOM 1613 C C . ASN A 1 204 ? 4.718 -13.030 -25.801 1.00 95.19 204 ASN A C 1
ATOM 1615 O O . ASN A 1 204 ? 5.766 -12.886 -26.427 1.00 95.19 204 ASN A O 1
ATOM 1619 N N . ALA A 1 205 ? 3.793 -13.919 -26.176 1.00 96.25 205 ALA A N 1
ATOM 1620 C CA . ALA A 1 205 ? 3.952 -14.752 -27.367 1.00 96.25 205 ALA A CA 1
ATOM 1621 C C . ALA A 1 205 ? 4.026 -13.908 -28.653 1.00 96.25 205 ALA A C 1
ATOM 1623 O O . ALA A 1 205 ? 4.896 -14.133 -29.498 1.00 96.25 205 ALA A O 1
ATOM 1624 N N . ARG A 1 206 ? 3.159 -12.892 -28.786 1.00 96.38 206 ARG A N 1
ATOM 1625 C CA . ARG A 1 206 ? 3.191 -11.951 -29.920 1.00 96.38 206 ARG A CA 1
ATOM 1626 C C . ARG A 1 206 ? 4.474 -11.123 -29.950 1.00 96.38 206 ARG A C 1
ATOM 1628 O O . ARG A 1 206 ? 5.029 -10.924 -31.027 1.00 96.38 206 ARG A O 1
ATOM 1635 N N . LEU A 1 207 ? 4.951 -10.655 -28.794 1.00 95.81 207 LEU A N 1
ATOM 1636 C CA . LEU A 1 207 ? 6.229 -9.951 -28.681 1.00 95.81 207 LEU A CA 1
ATOM 1637 C C . LEU A 1 207 ? 7.385 -10.835 -29.150 1.00 95.81 207 LEU A C 1
ATOM 1639 O O . LEU A 1 207 ? 8.133 -10.411 -30.025 1.00 95.81 207 LEU A O 1
ATOM 1643 N N . GLY A 1 208 ? 7.463 -12.082 -28.679 1.00 96.44 208 GLY A N 1
ATOM 1644 C CA . GLY A 1 208 ? 8.493 -13.025 -29.122 1.00 96.44 208 GLY A CA 1
ATOM 1645 C C . GLY A 1 208 ? 8.449 -13.304 -30.632 1.00 96.44 208 GLY A C 1
ATOM 1646 O O . GLY A 1 208 ? 9.487 -13.423 -31.285 1.00 96.44 208 GLY A O 1
ATOM 1647 N N . GLU A 1 209 ? 7.257 -13.354 -31.238 1.00 96.19 209 GLU A N 1
ATOM 1648 C CA . GLU A 1 209 ? 7.138 -13.489 -32.694 1.00 96.19 209 GLU A CA 1
ATOM 1649 C C . GLU A 1 209 ? 7.667 -12.253 -33.443 1.00 96.19 209 GLU A C 1
ATOM 1651 O O . GLU A 1 209 ? 8.350 -12.391 -34.463 1.00 96.19 209 GLU A O 1
ATOM 1656 N N . LEU A 1 210 ? 7.367 -11.048 -32.948 1.00 94.94 210 LEU A N 1
ATOM 1657 C CA . LEU A 1 210 ? 7.866 -9.796 -33.520 1.00 94.94 210 LEU A CA 1
ATOM 1658 C C . LEU A 1 210 ? 9.383 -9.667 -33.371 1.00 94.94 210 LEU A C 1
ATOM 1660 O O . LEU A 1 210 ? 10.049 -9.280 -34.331 1.00 94.94 210 LEU A O 1
ATOM 1664 N N . GLU A 1 211 ? 9.935 -10.044 -32.220 1.00 95.75 211 GLU A N 1
ATOM 1665 C CA . GLU A 1 211 ? 11.380 -10.086 -31.984 1.00 95.75 211 GLU A CA 1
ATOM 1666 C C . GLU A 1 211 ? 12.069 -11.019 -32.981 1.00 95.75 211 GLU A C 1
ATOM 1668 O O . GLU A 1 211 ? 13.024 -10.615 -33.643 1.00 95.75 211 GLU A O 1
ATOM 1673 N N . ARG A 1 212 ? 11.528 -12.225 -33.195 1.00 96.25 212 ARG A N 1
ATOM 1674 C CA . ARG A 1 212 ? 12.059 -13.170 -34.188 1.00 96.25 212 ARG A CA 1
ATOM 1675 C C . ARG A 1 212 ? 12.033 -12.597 -35.609 1.00 96.25 212 ARG A C 1
ATOM 1677 O O . ARG A 1 212 ? 13.013 -12.741 -36.339 1.00 96.25 212 ARG A O 1
ATOM 1684 N N . LYS A 1 213 ? 10.942 -11.929 -36.007 1.00 96.88 213 LYS A N 1
ATOM 1685 C CA . LYS A 1 213 ? 10.848 -11.251 -37.317 1.00 96.88 213 LYS A CA 1
ATOM 1686 C C . LYS A 1 213 ? 11.877 -10.127 -37.447 1.00 96.88 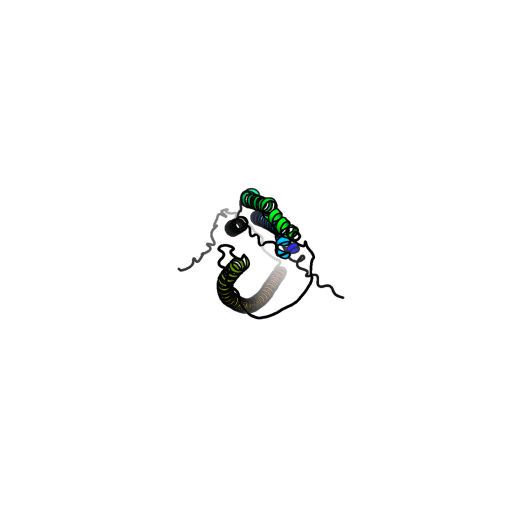213 LYS A C 1
ATOM 1688 O O . LYS A 1 213 ? 12.485 -9.973 -38.507 1.00 96.88 213 LYS A O 1
ATOM 1693 N N . LEU A 1 214 ? 12.102 -9.363 -36.379 1.00 94.12 214 LEU A N 1
ATOM 1694 C CA . LEU A 1 214 ? 13.102 -8.299 -36.357 1.00 94.12 214 LEU A CA 1
ATOM 1695 C C . LEU A 1 214 ? 14.526 -8.861 -36.470 1.00 94.12 214 LEU A C 1
ATOM 1697 O O . LEU A 1 214 ? 15.329 -8.330 -37.241 1.00 94.12 214 LEU A O 1
ATOM 1701 N N . SER A 1 215 ? 14.835 -9.954 -35.768 1.00 94.31 215 SER A N 1
ATOM 1702 C CA . SER A 1 215 ? 16.121 -10.652 -35.888 1.00 94.31 215 SER A CA 1
ATOM 1703 C C . SER A 1 215 ? 16.355 -11.167 -37.308 1.00 94.31 215 SER A C 1
ATOM 1705 O O . SER A 1 215 ? 17.442 -10.986 -37.855 1.00 94.31 215 SER A O 1
ATOM 1707 N N . GLU A 1 216 ? 15.332 -11.743 -37.944 1.00 96.62 216 GLU A N 1
ATOM 1708 C CA . GLU A 1 216 ? 15.415 -12.204 -39.333 1.00 96.62 216 GLU A CA 1
ATOM 1709 C C . GLU A 1 216 ? 15.688 -11.043 -40.304 1.00 96.62 216 GLU A C 1
ATOM 1711 O O . GLU A 1 216 ? 16.568 -11.141 -41.162 1.00 96.62 216 GLU A O 1
ATOM 1716 N N . HIS A 1 217 ? 14.976 -9.921 -40.158 1.00 95.06 217 HIS A N 1
ATOM 1717 C CA . HIS A 1 217 ? 15.214 -8.735 -40.983 1.00 95.06 217 HIS A CA 1
ATOM 1718 C C . HIS A 1 217 ? 16.615 -8.152 -40.756 1.00 95.06 217 HIS A C 1
ATOM 1720 O O . HIS A 1 217 ? 17.288 -7.774 -41.713 1.00 95.06 217 HIS A O 1
ATOM 1726 N N . THR A 1 218 ? 17.085 -8.129 -39.507 1.00 95.69 218 THR A N 1
ATOM 1727 C CA . THR A 1 218 ? 18.437 -7.670 -39.155 1.00 95.69 218 THR A CA 1
ATOM 1728 C C . THR A 1 218 ? 19.505 -8.534 -39.828 1.00 95.69 218 THR A C 1
ATOM 1730 O O . THR A 1 218 ? 20.432 -7.993 -40.428 1.00 95.69 218 THR A O 1
ATOM 1733 N N . LEU A 1 219 ? 19.339 -9.862 -39.828 1.00 96.62 219 LEU A N 1
ATOM 1734 C CA . LEU A 1 219 ? 20.245 -10.778 -40.526 1.00 96.62 219 LEU A CA 1
ATOM 1735 C C . LEU A 1 219 ? 20.245 -10.534 -42.043 1.00 96.62 219 LEU A C 1
ATOM 1737 O O . LEU A 1 219 ? 21.309 -10.419 -42.650 1.00 96.62 219 LEU A O 1
ATOM 1741 N N . LYS A 1 220 ? 19.064 -10.402 -42.666 1.00 96.06 220 LYS A N 1
ATOM 1742 C CA . LYS A 1 220 ? 18.945 -10.092 -44.106 1.00 96.06 220 LYS A CA 1
ATOM 1743 C C . LYS A 1 220 ? 19.581 -8.749 -44.458 1.00 96.06 220 LYS A C 1
ATOM 1745 O O . LYS A 1 220 ? 20.219 -8.620 -45.505 1.00 96.06 220 LYS A O 1
ATOM 1750 N N . HIS A 1 221 ? 19.429 -7.755 -43.588 1.00 94.88 221 HIS A N 1
ATOM 1751 C CA . HIS A 1 221 ? 20.057 -6.453 -43.756 1.00 94.88 221 HIS A CA 1
ATOM 1752 C C . HIS A 1 221 ? 21.582 -6.562 -43.686 1.00 94.88 221 HIS A C 1
ATOM 1754 O O . HIS A 1 221 ? 22.260 -6.054 -44.573 1.00 94.88 221 HIS A O 1
ATOM 1760 N N . GLN A 1 222 ? 22.120 -7.294 -42.708 1.00 95.50 222 GLN A N 1
ATOM 1761 C CA . GLN A 1 222 ? 23.559 -7.531 -42.584 1.00 95.50 222 GLN A CA 1
ATOM 1762 C C . GLN A 1 222 ? 24.127 -8.274 -43.802 1.00 95.50 222 GLN A C 1
ATOM 1764 O O . GLN A 1 222 ? 25.159 -7.878 -44.335 1.00 95.50 222 GLN A O 1
ATOM 1769 N N . GLN A 1 223 ? 23.425 -9.294 -44.304 1.00 96.12 223 GLN A N 1
ATOM 1770 C CA . GLN A 1 223 ? 23.802 -9.992 -45.539 1.00 96.12 223 GLN A CA 1
ATOM 1771 C C . GLN A 1 223 ? 23.791 -9.060 -46.756 1.00 96.12 223 GLN A C 1
ATOM 1773 O O . GLN A 1 223 ? 24.693 -9.118 -47.588 1.00 96.12 223 GLN A O 1
ATOM 1778 N N . SER A 1 224 ? 22.781 -8.194 -46.870 1.00 92.62 224 SER A N 1
ATOM 1779 C CA . SER A 1 224 ? 22.690 -7.221 -47.966 1.00 92.62 224 SER A CA 1
ATOM 1780 C C . SER A 1 224 ? 23.800 -6.172 -47.879 1.00 92.62 224 SER A C 1
ATOM 1782 O O . SER A 1 224 ? 24.402 -5.842 -48.895 1.00 92.62 224 SER A O 1
ATOM 1784 N N . GLN A 1 225 ? 24.124 -5.699 -46.672 1.00 95.12 225 GLN A N 1
ATOM 1785 C CA . GLN A 1 225 ? 25.266 -4.814 -46.447 1.00 95.12 225 GLN A CA 1
ATOM 1786 C C . GLN A 1 225 ? 26.593 -5.482 -46.814 1.00 95.12 225 GLN A C 1
ATOM 1788 O O . GLN A 1 225 ? 27.436 -4.832 -47.421 1.00 95.12 225 GLN A O 1
ATOM 1793 N N . GLN A 1 226 ? 26.782 -6.763 -46.477 1.00 95.25 226 GLN A N 1
ATOM 1794 C CA . GLN A 1 226 ? 28.003 -7.480 -46.844 1.00 95.25 226 GLN A CA 1
ATOM 1795 C C . GLN A 1 226 ? 28.146 -7.579 -48.364 1.00 95.25 226 GLN A C 1
ATOM 1797 O O . GLN A 1 226 ? 29.181 -7.205 -48.895 1.00 95.25 226 GLN A O 1
ATOM 1802 N N . LYS A 1 227 ? 27.073 -7.949 -49.077 1.00 95.94 227 LYS A N 1
ATOM 1803 C CA . LYS A 1 227 ? 27.074 -7.971 -50.549 1.00 95.94 227 LYS A CA 1
ATOM 1804 C C . LYS A 1 227 ? 27.419 -6.611 -51.159 1.00 95.94 227 LYS A C 1
ATOM 1806 O O . LYS A 1 227 ? 28.130 -6.563 -52.152 1.00 95.94 227 LYS A O 1
ATOM 1811 N N . LEU A 1 228 ? 26.915 -5.512 -50.588 1.00 93.12 228 LEU A N 1
ATOM 1812 C CA . LEU A 1 228 ? 27.260 -4.163 -51.048 1.00 93.12 228 LEU A CA 1
ATOM 1813 C C . LEU A 1 228 ? 28.745 -3.848 -50.837 1.00 93.12 228 LEU A C 1
ATOM 1815 O O . LEU A 1 228 ? 29.358 -3.280 -51.733 1.00 93.12 228 LEU A O 1
ATOM 1819 N N . LYS A 1 229 ? 29.323 -4.244 -49.695 1.00 95.38 229 LYS A N 1
ATOM 1820 C CA . LYS A 1 229 ? 30.764 -4.099 -49.437 1.00 95.38 229 LYS A CA 1
ATOM 1821 C C . LYS A 1 229 ? 31.598 -4.929 -50.408 1.00 95.38 229 LYS A C 1
ATOM 1823 O O . LYS A 1 229 ? 32.529 -4.392 -50.989 1.00 95.38 229 LYS A O 1
ATOM 1828 N N . ASP A 1 230 ? 31.231 -6.189 -50.629 1.00 94.56 230 ASP A N 1
ATOM 1829 C CA . ASP A 1 230 ? 31.944 -7.079 -51.551 1.00 94.56 230 ASP A CA 1
ATOM 1830 C C . ASP A 1 230 ? 31.896 -6.534 -52.992 1.00 94.56 230 ASP A C 1
ATOM 1832 O O . ASP A 1 230 ? 32.895 -6.551 -53.706 1.00 94.56 230 ASP A O 1
ATOM 1836 N N . LEU A 1 231 ? 30.742 -6.005 -53.424 1.00 93.31 231 LEU A N 1
ATOM 1837 C CA . LEU A 1 231 ? 30.604 -5.345 -54.728 1.00 93.31 231 LEU A CA 1
ATOM 1838 C C . LEU A 1 231 ? 31.427 -4.055 -54.819 1.00 93.31 231 LEU A C 1
ATOM 1840 O O . LEU A 1 231 ? 32.004 -3.785 -55.869 1.00 93.31 231 LEU A O 1
ATOM 1844 N N . GLN A 1 232 ? 31.483 -3.265 -53.744 1.00 91.88 232 GLN A N 1
ATOM 1845 C CA . GLN A 1 232 ? 32.307 -2.060 -53.680 1.00 91.88 232 GLN A CA 1
ATOM 1846 C C . GLN A 1 232 ? 33.799 -2.403 -53.779 1.00 91.88 232 GLN A C 1
ATOM 1848 O O . GLN A 1 232 ? 34.518 -1.757 -54.532 1.00 91.88 232 GLN A O 1
ATOM 1853 N N . GLU A 1 233 ? 34.242 -3.450 -53.085 1.00 93.62 233 GLU A N 1
ATOM 1854 C CA . GLU A 1 233 ? 35.623 -3.931 -53.141 1.00 93.62 233 GLU A CA 1
ATOM 1855 C C . GLU A 1 233 ? 35.976 -4.481 -54.531 1.00 93.62 233 GLU A C 1
ATOM 1857 O O . GLU A 1 233 ? 37.051 -4.206 -55.054 1.00 93.62 233 GLU A O 1
ATOM 1862 N N . LEU A 1 234 ? 35.065 -5.219 -55.176 1.00 91.88 234 LEU A N 1
ATOM 1863 C CA . LEU A 1 234 ? 35.256 -5.661 -56.561 1.00 91.88 234 LEU A CA 1
ATOM 1864 C C . LEU A 1 234 ? 35.366 -4.483 -57.533 1.00 91.88 234 LEU A C 1
ATOM 1866 O O . LEU A 1 234 ? 36.181 -4.539 -58.449 1.00 91.88 234 LEU A O 1
ATOM 1870 N N . LEU A 1 235 ? 34.567 -3.431 -57.343 1.00 87.12 235 LEU A N 1
ATOM 1871 C CA . LEU A 1 235 ? 34.646 -2.225 -58.164 1.00 87.12 235 LEU A CA 1
ATOM 1872 C C . LEU A 1 235 ? 35.996 -1.515 -57.989 1.00 87.12 235 LEU A C 1
ATOM 1874 O O . LEU A 1 235 ? 36.594 -1.117 -58.981 1.00 87.12 235 LEU A O 1
ATOM 1878 N N . GLU A 1 236 ? 36.491 -1.404 -56.755 1.00 89.25 236 GLU A N 1
ATOM 1879 C CA . GLU A 1 236 ? 37.801 -0.811 -56.454 1.00 89.25 236 GLU A CA 1
ATOM 1880 C C . GLU A 1 236 ? 38.942 -1.608 -57.104 1.00 89.25 236 GLU A C 1
ATOM 1882 O O . GLU A 1 236 ? 39.763 -1.030 -57.810 1.00 89.25 236 GLU A O 1
ATOM 1887 N N . ARG A 1 237 ? 38.911 -2.945 -57.020 1.00 85.06 237 ARG A N 1
ATOM 1888 C CA . ARG A 1 237 ? 39.884 -3.811 -57.713 1.00 85.06 237 ARG A CA 1
ATOM 1889 C C . ARG A 1 237 ? 39.840 -3.671 -59.237 1.00 85.06 237 ARG A C 1
ATOM 1891 O O . ARG A 1 237 ? 40.880 -3.756 -59.880 1.00 85.06 237 ARG A O 1
ATOM 1898 N N . VAL A 1 238 ? 38.656 -3.500 -59.834 1.00 85.38 238 VAL A N 1
ATOM 1899 C CA . VAL A 1 238 ? 38.534 -3.294 -61.290 1.00 85.38 238 VAL A CA 1
ATOM 1900 C C . VAL A 1 238 ? 39.150 -1.954 -61.695 1.00 85.38 238 VAL A C 1
ATOM 1902 O O . VAL A 1 238 ? 39.905 -1.918 -62.663 1.00 85.38 238 VAL A O 1
ATOM 1905 N N . ILE A 1 239 ? 38.900 -0.890 -60.926 1.00 82.69 239 ILE A N 1
ATOM 1906 C CA . ILE A 1 239 ? 39.513 0.429 -61.146 1.00 82.69 239 ILE A CA 1
ATOM 1907 C C . ILE A 1 239 ? 41.045 0.331 -61.057 1.00 82.69 239 ILE A C 1
ATOM 1909 O O . ILE A 1 239 ? 41.733 0.812 -61.951 1.00 82.69 239 ILE A O 1
ATOM 1913 N N . GLU A 1 240 ? 41.585 -0.367 -60.054 1.00 76.12 240 GLU A N 1
ATOM 1914 C CA . GLU A 1 240 ? 43.035 -0.594 -59.919 1.00 76.12 240 GLU A CA 1
ATOM 1915 C C . GLU A 1 240 ? 43.621 -1.372 -61.114 1.00 76.12 240 GLU A C 1
ATOM 1917 O O . GLU A 1 240 ? 44.684 -1.024 -61.625 1.00 76.12 240 GLU A O 1
ATOM 1922 N N . THR A 1 241 ? 42.912 -2.383 -61.635 1.00 67.06 241 THR A N 1
ATOM 1923 C CA . THR A 1 241 ? 43.362 -3.119 -62.833 1.00 67.06 241 THR A CA 1
ATOM 1924 C C . THR A 1 241 ? 43.268 -2.319 -64.136 1.00 67.06 241 THR A C 1
ATOM 1926 O O . THR A 1 241 ? 43.986 -2.629 -65.087 1.00 67.06 241 THR A O 1
ATOM 1929 N N . GLU A 1 242 ? 42.406 -1.300 -64.206 1.00 60.25 242 GLU A N 1
ATOM 1930 C CA . GLU A 1 242 ? 42.339 -0.375 -65.345 1.00 60.25 242 GLU A CA 1
ATOM 1931 C C . GLU A 1 242 ? 43.485 0.658 -65.309 1.00 60.25 242 GLU A C 1
ATOM 1933 O O . GLU A 1 242 ? 43.980 1.053 -66.369 1.00 60.25 242 GLU A O 1
ATOM 1938 N N . GLU A 1 243 ? 43.981 1.032 -64.121 1.00 55.22 243 GLU A N 1
ATOM 1939 C CA . GLU A 1 243 ? 45.117 1.957 -63.960 1.00 55.22 243 GLU A CA 1
ATOM 1940 C C . GLU A 1 243 ? 46.475 1.334 -64.348 1.00 55.22 243 GLU A C 1
ATOM 1942 O O . GLU A 1 243 ? 47.307 2.017 -64.953 1.00 55.22 243 GLU A O 1
ATOM 1947 N N . ASP A 1 244 ? 46.676 0.027 -64.145 1.00 50.34 244 ASP A N 1
ATOM 1948 C CA . ASP A 1 244 ? 47.885 -0.692 -64.597 1.00 50.34 244 ASP A CA 1
ATOM 1949 C C . ASP A 1 244 ? 47.944 -0.905 -66.132 1.00 50.34 244 ASP A C 1
ATOM 1951 O O . ASP A 1 244 ? 48.979 -1.296 -66.682 1.00 50.34 244 ASP A O 1
ATOM 1955 N N . GLY A 1 245 ? 46.850 -0.621 -66.853 1.00 51.53 245 GLY A N 1
ATOM 1956 C CA . GLY A 1 245 ? 46.741 -0.756 -68.311 1.00 51.53 245 GLY A CA 1
ATOM 1957 C C . GLY A 1 245 ? 46.920 0.537 -69.119 1.00 51.53 245 GLY A C 1
ATOM 1958 O O . GLY A 1 245 ? 47.042 0.470 -70.344 1.00 51.53 245 GLY A O 1
ATOM 1959 N N . GLN A 1 246 ? 46.945 1.716 -68.486 1.00 44.47 246 GLN A N 1
ATOM 1960 C CA . GLN A 1 24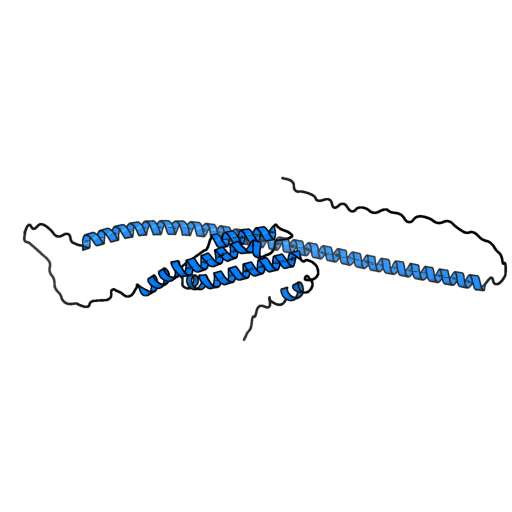6 ? 47.028 3.014 -69.178 1.00 44.47 246 GLN A CA 1
ATOM 1961 C C . GLN A 1 246 ? 48.040 3.972 -68.533 1.00 44.47 246 GLN A C 1
ATOM 1963 O O . GLN A 1 246 ? 47.779 5.145 -68.278 1.00 44.47 246 GLN A O 1
ATOM 1968 N N . GLY A 1 247 ? 49.273 3.500 -68.365 1.00 41.47 247 GLY A N 1
ATOM 1969 C CA . GLY A 1 247 ? 50.428 4.364 -68.138 1.00 41.47 247 GLY A CA 1
ATOM 1970 C C . GLY A 1 247 ? 50.856 5.107 -69.408 1.00 41.47 247 GLY A C 1
ATOM 1971 O O . GLY A 1 247 ? 51.845 4.716 -70.014 1.00 41.47 247 GLY A O 1
ATOM 1972 N N . ALA A 1 248 ? 50.127 6.153 -69.819 1.00 46.38 248 ALA A N 1
ATOM 1973 C CA . ALA A 1 248 ? 50.668 7.343 -70.501 1.00 46.38 248 ALA A CA 1
ATOM 1974 C C . ALA A 1 248 ? 49.549 8.254 -71.031 1.00 46.38 248 ALA A C 1
ATOM 1976 O O . ALA A 1 248 ? 48.986 7.996 -72.092 1.00 46.38 248 ALA A O 1
ATOM 1977 N N . SER A 1 249 ? 49.300 9.383 -70.363 1.00 37.72 249 SER A N 1
ATOM 1978 C CA . SER A 1 249 ? 49.348 10.733 -70.961 1.00 37.72 249 SER A CA 1
ATOM 1979 C C . SER A 1 249 ? 48.523 11.752 -70.170 1.00 37.72 249 SER A C 1
ATOM 1981 O O . SER A 1 249 ? 47.411 11.485 -69.736 1.00 37.72 249 SER A O 1
ATOM 1983 N N . GLY A 1 250 ? 49.055 12.974 -70.076 1.00 35.53 250 GLY A N 1
ATOM 1984 C CA . GLY A 1 250 ? 48.202 14.162 -70.118 1.00 35.53 250 GLY A CA 1
ATOM 1985 C C . GLY A 1 250 ? 48.021 14.939 -68.820 1.00 35.53 250 GLY A C 1
ATOM 1986 O O . GLY A 1 250 ? 46.966 14.920 -68.202 1.00 35.53 250 GLY A O 1
ATOM 1987 N N . SER A 1 251 ? 49.030 15.738 -68.490 1.00 39.84 251 SER A N 1
ATOM 1988 C CA . SER A 1 251 ? 48.942 16.938 -67.654 1.00 39.84 251 SER A CA 1
ATOM 1989 C C . SER A 1 251 ? 47.758 17.855 -68.020 1.00 39.84 251 SER A C 1
ATOM 1991 O O . SER A 1 251 ? 47.511 18.061 -69.203 1.00 39.84 251 SER A O 1
ATOM 1993 N N . MET A 1 252 ? 47.158 18.537 -67.030 1.00 39.88 252 MET A N 1
ATOM 1994 C CA . MET A 1 252 ? 47.032 20.015 -66.946 1.00 39.88 252 MET A CA 1
ATOM 1995 C C . MET A 1 252 ? 45.773 20.523 -66.206 1.00 39.88 252 MET A C 1
ATOM 1997 O O . MET A 1 252 ? 44.648 20.364 -66.651 1.00 39.88 252 MET A O 1
ATOM 2001 N N . ALA A 1 253 ? 46.053 21.316 -65.165 1.00 40.97 253 ALA A N 1
ATOM 2002 C CA . ALA A 1 253 ? 45.576 22.685 -64.927 1.00 40.97 253 ALA A CA 1
ATOM 2003 C C . ALA A 1 253 ? 44.090 23.032 -64.629 1.00 40.97 253 ALA A C 1
ATOM 2005 O O . ALA A 1 253 ? 43.171 22.778 -65.392 1.00 40.97 253 ALA A O 1
ATOM 2006 N N . LYS A 1 254 ? 43.994 23.922 -63.619 1.00 38.94 254 LYS A N 1
ATOM 2007 C CA . LYS A 1 254 ? 43.045 25.041 -63.390 1.00 38.94 254 LYS A CA 1
ATOM 2008 C C . LYS A 1 254 ? 41.746 24.804 -62.591 1.00 38.94 254 LYS A C 1
ATOM 2010 O O . LYS A 1 254 ? 40.699 24.476 -63.120 1.00 38.94 254 LYS A O 1
ATOM 2015 N N . ARG A 1 255 ? 41.827 25.269 -61.332 1.00 40.66 255 ARG A N 1
ATOM 2016 C CA . ARG A 1 255 ? 41.006 26.334 -60.699 1.00 40.66 255 ARG A CA 1
ATOM 2017 C C . ARG A 1 255 ? 39.470 26.250 -60.841 1.00 40.66 255 ARG A C 1
ATOM 2019 O O . ARG A 1 255 ? 38.922 26.650 -61.862 1.00 40.66 255 ARG A O 1
ATOM 2026 N N . LYS A 1 256 ? 38.791 26.072 -59.699 1.00 33.97 256 LYS A N 1
ATOM 2027 C CA . LYS A 1 256 ? 37.673 26.942 -59.273 1.00 33.97 256 LYS A CA 1
ATOM 2028 C C . LYS A 1 256 ? 37.431 26.836 -57.759 1.00 33.97 256 LYS A C 1
ATOM 2030 O O . LYS A 1 256 ? 37.469 25.754 -57.194 1.00 33.97 256 LYS A O 1
ATOM 2035 N N . LYS A 1 257 ? 37.216 27.985 -57.120 1.00 36.22 257 LYS A N 1
ATOM 2036 C CA . LYS A 1 257 ? 36.805 28.201 -55.717 1.00 36.22 257 LYS A CA 1
ATOM 2037 C C . LYS A 1 257 ? 35.538 29.095 -55.771 1.00 36.22 257 LYS A C 1
ATOM 2039 O O . LYS A 1 257 ? 35.392 29.778 -56.788 1.00 36.22 257 LYS A O 1
ATOM 2044 N N . PRO A 1 258 ? 34.789 29.297 -54.671 1.00 58.75 258 PRO A N 1
ATOM 2045 C CA . PRO A 1 258 ? 33.722 28.489 -54.051 1.00 58.75 258 PRO A CA 1
ATOM 2046 C C . PRO A 1 258 ? 32.317 29.142 -54.269 1.00 58.75 258 PRO A C 1
ATOM 2048 O O . PRO A 1 258 ? 32.198 29.929 -55.210 1.00 58.75 258 PRO A O 1
ATOM 2051 N N . PRO A 1 259 ? 31.255 28.829 -53.483 1.00 45.69 259 PRO A N 1
ATOM 2052 C CA . PRO A 1 259 ? 31.023 29.597 -52.244 1.00 45.69 259 PRO A CA 1
ATOM 2053 C C . PRO A 1 259 ? 30.420 28.829 -51.037 1.00 45.69 259 PRO A C 1
ATOM 2055 O O . PRO A 1 259 ? 29.868 27.739 -51.162 1.00 45.69 259 PRO A O 1
ATOM 2058 N N . GLU A 1 260 ? 30.584 29.462 -49.870 1.00 35.72 260 GLU A N 1
ATOM 2059 C CA . GLU A 1 260 ? 29.815 29.355 -48.614 1.00 35.72 260 GLU A CA 1
ATOM 2060 C C . GLU A 1 260 ? 28.284 29.373 -48.818 1.00 35.72 260 GLU A C 1
ATOM 2062 O O . GLU A 1 260 ? 27.816 30.051 -49.726 1.00 35.72 260 GLU A O 1
ATOM 2067 N N . GLU A 1 261 ? 27.500 28.682 -47.971 1.00 30.89 261 GLU A N 1
ATOM 2068 C CA . GLU A 1 261 ? 26.755 29.270 -46.827 1.00 30.89 261 GLU A CA 1
ATOM 2069 C C . GLU A 1 261 ? 25.642 28.339 -46.272 1.00 30.89 261 GLU A C 1
ATOM 2071 O O . GLU A 1 261 ? 24.998 27.585 -46.998 1.00 30.89 261 GLU A O 1
ATOM 2076 N N . ALA A 1 262 ? 25.389 28.496 -44.966 1.00 35.16 262 ALA A N 1
ATOM 2077 C CA . ALA A 1 262 ? 24.119 28.291 -44.255 1.00 35.16 262 ALA A CA 1
ATOM 2078 C C . ALA A 1 262 ? 23.623 26.864 -43.922 1.00 35.16 262 ALA A C 1
ATOM 2080 O O . ALA A 1 262 ? 22.653 26.349 -44.475 1.00 35.16 262 ALA A O 1
ATOM 2081 N N . SER A 1 263 ? 24.164 26.303 -42.835 1.00 36.91 263 SER A N 1
ATOM 2082 C CA . SER A 1 263 ? 23.399 25.434 -41.933 1.00 36.91 263 SER A CA 1
ATOM 2083 C C . SER A 1 263 ? 22.562 26.292 -40.973 1.00 36.91 263 SER A C 1
ATOM 2085 O O . SER A 1 263 ? 23.090 26.822 -39.994 1.00 36.91 263 SER A O 1
ATOM 2087 N N . ALA A 1 264 ? 21.262 26.418 -41.236 1.00 37.09 264 ALA A N 1
ATOM 2088 C CA . ALA A 1 264 ? 20.295 26.969 -40.292 1.00 37.09 264 ALA A CA 1
ATOM 2089 C C . ALA A 1 264 ? 18.974 26.183 -40.342 1.00 37.09 264 ALA A C 1
ATOM 2091 O O . ALA A 1 264 ? 18.344 26.091 -41.388 1.00 37.09 264 ALA A O 1
ATOM 2092 N N . LEU A 1 265 ? 18.597 25.659 -39.170 1.00 38.50 265 LEU A N 1
ATOM 2093 C CA . LEU A 1 265 ? 17.251 25.337 -38.680 1.00 38.50 265 LEU A CA 1
ATOM 2094 C C . LEU A 1 265 ? 16.290 24.532 -39.577 1.00 38.50 265 LEU A C 1
ATOM 2096 O O . LEU A 1 265 ? 15.744 25.046 -40.540 1.00 38.50 265 LEU A O 1
ATOM 2100 N N . THR A 1 266 ? 15.854 23.370 -39.080 1.00 38.00 266 THR A N 1
ATOM 2101 C CA . THR A 1 266 ? 14.454 23.234 -38.630 1.00 38.00 266 THR A CA 1
ATOM 2102 C C . THR A 1 266 ? 14.359 22.232 -37.483 1.00 38.00 266 THR A C 1
ATOM 2104 O O . THR A 1 266 ? 14.751 21.073 -37.581 1.00 38.00 266 THR A O 1
ATOM 2107 N N . ASP A 1 267 ? 13.863 22.754 -36.372 1.00 34.59 267 ASP A N 1
ATOM 2108 C CA . ASP A 1 267 ? 13.443 22.058 -35.168 1.00 34.59 267 ASP A CA 1
ATOM 2109 C C . ASP A 1 267 ? 11.904 21.929 -35.210 1.00 34.59 267 ASP A C 1
ATOM 2111 O O . ASP A 1 267 ? 11.249 22.712 -35.904 1.00 34.59 267 ASP A O 1
ATOM 2115 N N . SER A 1 268 ? 11.347 21.026 -34.392 1.00 36.00 268 SER A N 1
ATOM 2116 C CA . SER A 1 268 ? 9.912 20.796 -34.077 1.00 36.00 268 SER A CA 1
ATOM 2117 C C . SER A 1 268 ? 9.065 19.847 -34.958 1.00 36.00 268 SER A C 1
ATOM 2119 O O . SER A 1 268 ? 9.288 19.714 -36.156 1.00 36.00 268 SER A O 1
ATOM 2121 N N . PRO A 1 269 ? 7.937 19.310 -34.429 1.00 46.84 269 PRO A N 1
ATOM 2122 C CA . PRO A 1 269 ? 7.742 18.725 -33.094 1.00 46.84 269 PRO A CA 1
ATOM 2123 C C . PRO A 1 269 ? 6.931 17.402 -33.135 1.00 46.84 269 PRO A C 1
ATOM 2125 O O . PRO A 1 269 ? 5.970 17.256 -33.892 1.00 46.84 269 PRO A O 1
ATOM 2128 N N . VAL A 1 270 ? 7.211 16.455 -32.230 1.00 35.69 270 VAL A N 1
ATOM 2129 C CA . VAL A 1 270 ? 6.316 15.302 -31.994 1.00 35.69 270 VAL A CA 1
ATOM 2130 C C . VAL A 1 270 ? 5.266 15.685 -30.949 1.00 35.69 270 VAL A C 1
ATOM 2132 O O . VAL A 1 270 ? 5.501 15.657 -29.742 1.00 35.69 270 VAL A O 1
ATOM 2135 N N . CYS A 1 271 ? 4.082 16.062 -31.436 1.00 36.69 271 CYS A N 1
ATOM 2136 C CA . CYS A 1 271 ? 2.881 16.273 -30.632 1.00 36.69 271 CYS A CA 1
ATOM 2137 C C . CYS A 1 271 ? 2.253 14.921 -30.253 1.00 36.69 271 CYS A C 1
ATOM 2139 O O . CYS A 1 271 ? 1.739 14.184 -31.096 1.00 36.69 271 CYS A O 1
ATOM 2141 N N . THR A 1 272 ? 2.269 14.609 -28.960 1.00 39.84 272 THR A N 1
ATOM 2142 C CA . THR A 1 272 ? 1.551 13.487 -28.352 1.00 39.84 272 THR A CA 1
ATOM 2143 C C . THR A 1 272 ? 0.057 13.813 -28.249 1.00 39.84 272 THR A C 1
ATOM 2145 O O . THR A 1 272 ? -0.362 14.696 -27.500 1.00 39.84 272 THR A O 1
ATOM 2148 N N . LYS A 1 273 ? -0.785 13.075 -28.985 1.00 42.59 273 LYS A N 1
ATOM 2149 C CA . LYS A 1 273 ? -2.243 13.120 -28.810 1.00 42.59 273 LYS A CA 1
ATOM 2150 C C . LYS A 1 273 ? -2.660 12.265 -27.614 1.00 42.59 273 LYS A C 1
ATOM 2152 O O . LYS A 1 273 ? -2.545 11.044 -27.612 1.00 42.59 273 LYS A O 1
ATOM 2157 N N . ARG A 1 274 ? -3.189 12.955 -26.608 1.00 34.47 274 ARG A N 1
ATOM 2158 C CA . ARG A 1 274 ? -3.875 12.439 -25.421 1.00 34.47 274 ARG A CA 1
ATOM 2159 C C . ARG A 1 274 ? -5.355 12.236 -25.774 1.00 34.47 274 ARG A C 1
ATOM 2161 O O . ARG A 1 274 ? -6.058 13.221 -25.984 1.00 34.47 274 ARG A O 1
ATOM 2168 N N . LEU A 1 275 ? -5.839 10.994 -25.835 1.00 39.91 275 LEU A N 1
ATOM 2169 C CA . LEU A 1 275 ? -7.281 10.714 -25.858 1.00 39.91 275 LEU A CA 1
ATOM 2170 C C . LEU A 1 275 ? -7.828 10.831 -24.426 1.00 39.91 275 LEU A C 1
ATOM 2172 O O . LEU A 1 275 ? -7.340 10.166 -23.513 1.00 39.91 275 LEU A O 1
ATOM 2176 N N . ARG A 1 276 ? -8.824 11.702 -24.232 1.00 45.94 276 ARG A N 1
ATOM 2177 C CA . ARG A 1 276 ? -9.641 11.784 -23.014 1.00 45.94 276 ARG A CA 1
ATOM 2178 C C . ARG A 1 276 ? -10.921 10.967 -23.184 1.00 45.94 276 ARG A C 1
ATOM 2180 O O . ARG A 1 276 ? -11.514 10.945 -24.259 1.00 45.94 276 ARG A O 1
ATOM 2187 N N . SER A 1 277 ? -11.313 10.359 -22.070 1.00 37.47 277 SER A N 1
ATOM 2188 C CA . SER A 1 277 ? -12.520 9.585 -21.804 1.00 37.47 277 SER A CA 1
ATOM 2189 C C . SER A 1 277 ? -13.821 10.227 -22.285 1.00 37.47 277 SER A C 1
ATOM 2191 O O . SER A 1 277 ? -14.027 11.436 -22.152 1.00 37.47 277 SER A O 1
ATOM 2193 N N . ARG A 1 278 ? -14.727 9.364 -22.754 1.00 50.62 278 ARG A N 1
ATOM 2194 C CA . ARG A 1 278 ? -16.168 9.613 -22.803 1.00 50.62 278 ARG A CA 1
ATOM 2195 C C . ARG A 1 278 ? -16.783 9.428 -21.410 1.00 50.62 278 ARG A C 1
ATOM 2197 O O . ARG A 1 278 ? -16.285 8.635 -20.614 1.00 50.62 278 ARG A O 1
ATOM 2204 N N . LYS A 1 279 ? -17.824 10.234 -21.186 1.00 45.34 279 LYS A N 1
ATOM 2205 C CA . LYS A 1 279 ? -18.879 10.096 -20.175 1.00 45.34 279 LYS A CA 1
ATOM 2206 C C . LYS A 1 279 ? -19.434 8.679 -20.111 1.00 45.34 279 LYS A C 1
ATOM 2208 O O . LYS A 1 279 ? -19.516 8.059 -21.195 1.00 45.34 279 LYS A O 1
#